Protein AF-A0AB39CMP0-F1 (afdb_monomer_lite)

Sequence (226 aa):
MQSLMSRPALLAPFQAAITHIITTMAGGKISAFAKRVGIAKSTVHCWVHGKTACTLEAALQVSAATGLPLARLAMGDFEGWAPPLRPSQLDLDLELGTRQPKVAPKFQDWVAVRKKLLEFAQLPEPISLTEAAQRLGVHRSHIYSQANREARIVSARWKTHMKAQVEENRKRIRQRIEMACLELSREGRALNLRELQTKIPKEELDMASHLFEMLREIRESLVGRS

Radius of gyration: 32.47 Å; chains: 1; bounding box: 72×40×78 Å

InterPro domains:
  IPR001387 Cro/C1-type, helix-turn-helix domain [cd00093] (26-73)
  IPR010982 Lambda repressor-like, DNA-binding domain superfamily [SSF47413] (28-70)

Foldseek 3Di:
DDDDPDDDPQLVLLLVLLQVLCCQPVVSPLVVLCVQLVHDSVVSVCSNVVNDDDDPVSLVSNCVSQVPDSVCSSRNNCVPGDGDPDPPPPVPVPPPPDPPPPDPPPPDDLVVLLVQLVVLLPDPDQDQLVVSCVVRVHDSVVCCVRVVPSNVSSHVSNVVVVVVVLVVLLVVLLVQLLVQQVVCVVVVHDLDPVSSCVRDPVVSVVSNPCNVVSSVVSVVVVVVVD

Secondary structure (DSSP, 8-state):
--------TTHHHHHHHHHHHHHHHHTT-HHHHHHHHT--HHHHHHHHTTSSPPPHHHHHHHHHHH---HHHHHHT--TT----SS---------S---PPPPP-----HHHHHHHHHHHHHSSSPPPHHHHHHHHT--HHHHHHH-HHHHHHHHHHHHHHHHHHHHHHHHHHHHHHHHHHHHHHHTT----HHHHHHHS-HHHHHT-TTHHHHHHHHHHHHHTT-

Structure (mmCIF, N/CA/C/O backbone):
data_AF-A0AB39CMP0-F1
#
_entry.id   AF-A0AB39CMP0-F1
#
loop_
_atom_site.group_PDB
_atom_site.id
_atom_site.type_symbol
_atom_site.label_atom_id
_atom_site.label_alt_id
_atom_site.label_comp_id
_atom_site.label_asym_id
_atom_site.label_entity_id
_atom_site.label_seq_id
_atom_site.pdbx_PDB_ins_code
_atom_site.Cartn_x
_atom_site.Cartn_y
_atom_site.Cartn_z
_atom_site.occupancy
_atom_site.B_iso_or_equiv
_atom_site.auth_seq_id
_atom_site.auth_comp_id
_atom_site.auth_asym_id
_atom_site.auth_atom_id
_atom_site.pdbx_PDB_model_num
ATOM 1 N N . MET A 1 1 ? 19.251 23.001 16.539 1.00 37.94 1 MET A N 1
ATOM 2 C CA . MET A 1 1 ? 19.921 23.351 15.268 1.00 37.94 1 MET A CA 1
ATOM 3 C C . MET A 1 1 ? 20.936 22.260 14.953 1.00 37.94 1 MET A C 1
ATOM 5 O O . MET A 1 1 ? 22.042 22.307 15.470 1.00 37.94 1 MET A O 1
ATOM 9 N N . GLN A 1 2 ? 20.535 21.230 14.202 1.00 34.88 2 GLN A N 1
ATOM 10 C CA . GLN A 1 2 ? 21.457 20.212 13.688 1.00 34.88 2 GLN A CA 1
ATOM 11 C C . GLN A 1 2 ? 21.817 20.568 12.249 1.00 34.88 2 GLN A C 1
ATOM 13 O O . GLN A 1 2 ? 20.949 20.832 11.421 1.00 34.88 2 GLN A O 1
ATOM 18 N N . SER A 1 3 ? 23.124 20.655 12.036 1.00 36.00 3 SER A N 1
ATOM 19 C CA . SER A 1 3 ? 23.791 21.143 10.841 1.00 36.00 3 SER A CA 1
ATOM 20 C C 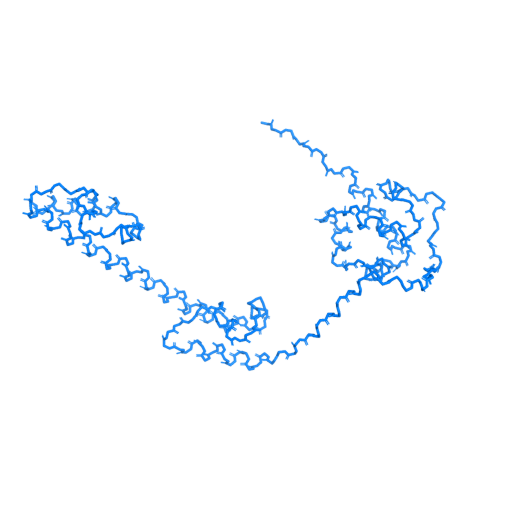. SER A 1 3 ? 23.482 20.287 9.613 1.00 36.00 3 SER A C 1
ATOM 22 O O . SER A 1 3 ? 23.497 19.056 9.670 1.00 36.00 3 SER A O 1
ATOM 24 N N . LEU A 1 4 ? 23.233 20.979 8.502 1.00 40.62 4 LEU A N 1
ATOM 25 C CA . LEU A 1 4 ? 23.164 20.461 7.145 1.00 40.62 4 LEU A CA 1
ATOM 26 C C . LEU A 1 4 ? 24.441 19.670 6.825 1.00 40.62 4 LEU A C 1
ATOM 28 O O . LEU A 1 4 ? 25.481 20.254 6.525 1.00 40.62 4 LEU A O 1
ATOM 32 N N . MET A 1 5 ? 24.371 18.338 6.840 1.00 35.97 5 MET A N 1
ATOM 33 C CA . MET A 1 5 ? 25.385 17.529 6.167 1.00 35.97 5 MET A CA 1
ATOM 34 C C . MET A 1 5 ? 25.202 17.690 4.658 1.00 35.97 5 MET A C 1
ATOM 36 O O . MET A 1 5 ? 24.395 17.017 4.017 1.00 35.97 5 MET A O 1
ATOM 40 N N . SER A 1 6 ? 25.954 18.641 4.115 1.00 43.00 6 SER A N 1
ATOM 41 C CA . SER A 1 6 ? 26.182 18.902 2.702 1.00 43.00 6 SER A CA 1
ATOM 42 C C . SER A 1 6 ? 26.361 17.615 1.892 1.00 43.00 6 SER A C 1
ATOM 44 O O . SER A 1 6 ? 27.427 17.004 1.883 1.00 43.00 6 SER A O 1
ATOM 46 N N . ARG A 1 7 ? 25.328 17.231 1.139 1.00 48.34 7 ARG A N 1
ATOM 47 C CA . ARG A 1 7 ? 25.450 16.326 -0.013 1.00 48.34 7 ARG A CA 1
ATOM 48 C C . ARG A 1 7 ? 24.781 16.890 -1.286 1.00 48.34 7 ARG A C 1
ATOM 50 O O . ARG A 1 7 ? 23.822 16.300 -1.770 1.00 48.34 7 ARG A O 1
ATOM 57 N N . PRO A 1 8 ? 25.291 17.999 -1.872 1.00 49.00 8 PRO A N 1
ATOM 58 C CA . PRO A 1 8 ? 24.971 18.329 -3.267 1.00 49.00 8 PRO A CA 1
ATOM 59 C C . PRO A 1 8 ? 26.186 18.413 -4.214 1.00 49.00 8 PRO A C 1
ATOM 61 O O . PRO A 1 8 ? 25.993 18.486 -5.423 1.00 49.00 8 PRO A O 1
ATOM 64 N N . ALA A 1 9 ? 27.429 18.364 -3.721 1.00 51.00 9 ALA A N 1
ATOM 65 C CA . ALA A 1 9 ? 28.595 18.761 -4.525 1.00 51.00 9 ALA A CA 1
ATOM 66 C C . ALA A 1 9 ? 28.958 17.811 -5.689 1.00 51.00 9 ALA A C 1
ATOM 68 O O . ALA A 1 9 ? 29.490 18.268 -6.692 1.00 51.00 9 ALA A O 1
ATOM 69 N N . LEU A 1 10 ? 28.651 16.510 -5.596 1.00 53.88 10 LEU A N 1
ATOM 70 C CA . LEU A 1 10 ? 29.033 15.522 -6.625 1.00 53.88 10 LEU A CA 1
ATOM 71 C C . LEU A 1 10 ? 27.909 15.165 -7.609 1.00 53.88 10 LEU A C 1
ATOM 73 O O . LEU A 1 10 ? 28.166 14.542 -8.634 1.00 53.88 10 LEU A O 1
ATOM 77 N N . LEU A 1 11 ? 26.659 15.544 -7.321 1.00 63.00 11 LEU A N 1
ATOM 78 C CA . LEU A 1 11 ? 25.521 15.197 -8.181 1.00 63.00 11 LEU A CA 1
ATOM 79 C C . LEU A 1 11 ? 25.449 16.091 -9.418 1.00 63.00 11 LEU A C 1
ATOM 81 O O . LEU A 1 11 ? 25.219 15.586 -10.511 1.00 63.00 11 LEU A O 1
ATOM 85 N N . ALA A 1 12 ? 25.685 17.392 -9.255 1.00 69.44 12 ALA A N 1
ATOM 86 C CA . ALA A 1 12 ? 25.666 18.356 -10.351 1.00 69.44 12 ALA A CA 1
ATOM 87 C C . ALA A 1 12 ? 26.733 18.086 -11.436 1.00 69.44 12 ALA A C 1
ATOM 89 O O . ALA A 1 12 ? 26.349 17.997 -12.606 1.00 69.44 12 ALA A O 1
ATOM 90 N N . PRO A 1 13 ? 28.032 17.889 -11.108 1.00 74.44 13 PRO A N 1
ATOM 91 C CA . PRO A 1 13 ? 29.046 17.597 -12.125 1.00 74.44 13 PRO A CA 1
ATOM 92 C C . PRO A 1 13 ? 28.789 16.252 -12.810 1.00 74.44 13 PRO A C 1
ATOM 94 O O . PRO A 1 13 ? 28.869 16.161 -14.031 1.00 74.44 13 PRO A O 1
ATOM 97 N N . PHE A 1 14 ? 28.367 15.231 -12.059 1.00 77.75 14 PHE A N 1
ATOM 98 C CA . PHE A 1 14 ? 28.019 13.926 -12.618 1.00 77.75 14 PHE A CA 1
ATOM 99 C C . PHE A 1 14 ? 26.784 13.982 -13.535 1.00 77.75 14 PHE A C 1
ATOM 101 O O . PHE A 1 14 ? 26.760 13.367 -14.598 1.00 77.75 14 PHE A O 1
ATOM 108 N N . GLN A 1 15 ? 25.746 14.730 -13.162 1.00 83.44 15 GLN A N 1
ATOM 109 C CA . GLN A 1 15 ? 24.544 14.908 -13.979 1.00 83.44 15 GLN A CA 1
ATOM 110 C C . GLN A 1 15 ? 24.860 15.634 -15.290 1.00 83.44 15 GLN A C 1
ATOM 112 O O . GLN A 1 15 ? 24.407 15.204 -16.357 1.00 83.44 15 GLN A O 1
ATOM 117 N N . ALA A 1 16 ? 25.654 16.707 -15.222 1.00 83.19 16 ALA A N 1
ATOM 118 C CA . ALA A 1 16 ? 26.142 17.411 -16.402 1.00 83.19 16 ALA A CA 1
ATOM 119 C C . ALA A 1 16 ? 26.978 16.473 -17.283 1.00 83.19 16 ALA A C 1
ATOM 121 O O . ALA A 1 16 ? 26.763 16.412 -18.495 1.00 83.19 16 ALA A O 1
ATOM 122 N N . ALA A 1 17 ? 27.835 15.660 -16.662 1.00 85.44 17 ALA A N 1
ATOM 123 C CA . ALA A 1 17 ? 28.667 14.694 -17.354 1.00 85.44 17 ALA A CA 1
ATOM 124 C C . ALA A 1 17 ? 27.843 13.634 -18.100 1.00 85.44 17 ALA A C 1
ATOM 126 O O . ALA A 1 17 ? 28.026 13.419 -19.297 1.00 85.44 17 ALA A O 1
ATOM 127 N N . ILE A 1 18 ? 26.870 13.014 -17.429 1.00 87.25 18 ILE A N 1
ATOM 128 C CA . ILE A 1 18 ? 25.971 12.027 -18.040 1.00 87.25 18 ILE A CA 1
ATOM 129 C C . ILE A 1 18 ? 25.156 12.649 -19.174 1.00 87.25 18 ILE A C 1
ATOM 131 O O . ILE A 1 18 ? 24.998 12.032 -20.226 1.00 87.25 18 ILE A O 1
ATOM 135 N N . THR A 1 19 ? 24.666 13.874 -19.000 1.00 88.62 19 THR A N 1
ATOM 136 C CA . THR A 1 19 ? 23.898 14.573 -20.040 1.00 88.62 19 THR A CA 1
ATOM 137 C C . THR A 1 19 ? 24.763 14.862 -21.268 1.00 88.62 19 THR A C 1
ATOM 139 O O . THR A 1 19 ? 24.322 14.631 -22.398 1.00 88.62 19 THR A O 1
ATOM 142 N N . HIS A 1 20 ? 26.011 15.290 -21.060 1.00 88.38 20 HIS A N 1
ATOM 143 C CA . HIS A 1 20 ? 26.980 15.502 -22.132 1.00 88.38 20 HIS A CA 1
ATOM 144 C C . HIS A 1 20 ? 27.268 14.196 -22.884 1.00 88.38 20 HIS A C 1
ATOM 146 O O . HIS A 1 20 ? 27.101 14.130 -24.099 1.00 88.38 20 HIS A O 1
ATOM 152 N N . ILE A 1 21 ? 27.559 13.112 -22.162 1.00 87.75 21 ILE A N 1
ATOM 153 C CA . ILE A 1 21 ? 27.804 11.784 -22.740 1.00 87.75 21 ILE A CA 1
ATOM 154 C C . ILE A 1 21 ? 26.594 11.285 -23.544 1.00 87.75 21 ILE A C 1
ATOM 156 O O . ILE A 1 21 ? 26.761 10.792 -24.659 1.00 87.75 21 ILE A O 1
ATOM 160 N N . ILE A 1 22 ? 25.369 11.416 -23.021 1.00 88.25 22 ILE A N 1
ATOM 161 C CA . ILE A 1 22 ? 24.139 11.010 -23.726 1.00 88.25 22 ILE A CA 1
ATOM 162 C C . ILE A 1 22 ? 23.965 11.814 -25.018 1.00 88.25 22 ILE A C 1
ATOM 164 O O . ILE A 1 22 ? 23.556 11.266 -26.046 1.00 88.25 22 ILE A O 1
ATOM 168 N N . THR A 1 23 ? 24.271 13.109 -24.978 1.00 87.81 23 THR A N 1
ATOM 169 C CA . THR A 1 23 ? 24.180 13.985 -26.149 1.00 87.81 23 THR A CA 1
ATOM 170 C C . THR A 1 23 ? 25.182 13.554 -27.215 1.00 87.81 23 THR A C 1
ATOM 172 O O . THR A 1 23 ? 24.786 13.302 -28.351 1.00 87.81 23 THR A O 1
ATOM 175 N N . THR A 1 24 ? 26.438 13.344 -26.828 1.00 85.25 24 THR A N 1
ATOM 176 C CA . THR A 1 24 ? 27.534 13.002 -27.741 1.00 85.25 24 THR A CA 1
ATOM 177 C C . THR A 1 24 ? 27.439 11.571 -28.286 1.00 85.25 24 THR A C 1
ATOM 179 O O . THR A 1 24 ? 27.671 11.343 -29.469 1.00 85.25 24 THR A O 1
ATOM 182 N N . MET A 1 25 ? 27.062 10.586 -27.464 1.00 82.19 25 MET A N 1
ATOM 183 C CA . MET A 1 25 ? 27.054 9.165 -27.859 1.00 82.19 25 MET A CA 1
ATOM 184 C C . MET A 1 25 ? 25.715 8.660 -28.400 1.00 82.19 25 MET A C 1
ATOM 186 O O . MET A 1 25 ? 25.681 7.642 -29.094 1.00 82.19 25 MET A O 1
ATOM 190 N N . ALA A 1 26 ? 24.607 9.302 -28.031 1.00 81.31 26 ALA A N 1
ATOM 191 C CA . ALA A 1 26 ? 23.258 8.836 -28.348 1.00 81.31 26 ALA A CA 1
ATOM 192 C C . ALA A 1 26 ? 22.368 9.929 -28.962 1.00 81.31 26 ALA A C 1
ATOM 194 O O . ALA A 1 26 ? 21.155 9.728 -29.085 1.00 81.31 26 ALA A O 1
ATOM 195 N N . GLY A 1 27 ? 22.933 11.085 -29.332 1.00 80.62 27 GLY A N 1
ATOM 196 C CA . GLY A 1 27 ? 22.184 12.204 -29.908 1.00 80.62 27 GLY A CA 1
ATOM 197 C C . GLY A 1 27 ? 21.079 12.712 -28.979 1.00 80.62 27 GLY A C 1
ATOM 198 O O . GLY A 1 27 ? 19.984 13.026 -29.437 1.00 80.62 27 GLY A O 1
ATOM 199 N N . GLY A 1 28 ? 21.302 12.660 -27.662 1.00 81.44 28 GLY A N 1
ATOM 200 C CA . GLY A 1 28 ? 20.319 13.065 -26.650 1.00 81.44 28 GLY A CA 1
ATOM 201 C C . GLY A 1 28 ? 19.271 11.993 -26.319 1.00 81.44 28 GLY A C 1
ATOM 202 O O . GLY A 1 28 ? 18.445 12.173 -25.423 1.00 81.44 28 GLY A O 1
ATOM 203 N N . LYS A 1 29 ? 19.285 10.837 -26.996 1.00 86.06 29 LYS A N 1
ATOM 204 C CA . LYS A 1 29 ? 18.296 9.772 -26.779 1.00 86.06 29 LYS A CA 1
ATOM 205 C C . LYS A 1 29 ? 18.656 8.929 -25.554 1.00 86.06 29 LYS A C 1
ATOM 207 O O . LYS A 1 29 ? 19.337 7.910 -25.665 1.00 86.06 29 LYS A O 1
ATOM 212 N N . ILE A 1 30 ? 18.079 9.279 -24.401 1.00 85.69 30 ILE A N 1
ATOM 213 C CA . ILE A 1 30 ? 18.220 8.545 -23.122 1.00 85.69 30 ILE A CA 1
ATOM 214 C C . ILE A 1 30 ? 17.990 7.035 -23.291 1.00 85.69 30 ILE A C 1
ATOM 216 O O . ILE A 1 30 ? 18.719 6.225 -22.729 1.00 85.69 30 ILE A O 1
ATOM 220 N N . SER A 1 31 ? 16.998 6.636 -24.094 1.00 82.50 31 SER A N 1
ATOM 221 C CA . SER A 1 31 ? 16.672 5.216 -24.307 1.00 82.50 31 SER A CA 1
ATOM 222 C C . SER A 1 31 ? 17.776 4.457 -25.055 1.00 82.50 31 SER A C 1
ATOM 224 O O . SER A 1 31 ? 18.023 3.291 -24.755 1.00 82.50 31 SER A O 1
ATOM 226 N N . ALA A 1 32 ? 18.441 5.107 -26.017 1.00 79.56 32 ALA A N 1
ATOM 227 C CA . ALA A 1 32 ? 19.528 4.504 -26.784 1.00 79.56 32 ALA A CA 1
ATOM 228 C C . ALA A 1 32 ? 20.795 4.378 -25.929 1.00 79.56 32 ALA A C 1
ATOM 230 O O . ALA A 1 32 ? 21.431 3.326 -25.932 1.00 79.56 32 ALA A O 1
ATOM 231 N N . PHE A 1 33 ? 21.097 5.400 -25.123 1.00 85.25 33 PHE A N 1
ATOM 232 C CA . PHE A 1 33 ? 22.170 5.334 -24.132 1.00 85.25 33 PHE A CA 1
ATOM 233 C C . PHE A 1 33 ? 21.919 4.237 -23.088 1.00 85.25 33 PHE A C 1
ATOM 235 O O . PHE A 1 33 ? 22.772 3.386 -22.874 1.00 85.25 33 PHE A O 1
ATOM 242 N N . ALA A 1 34 ? 20.719 4.186 -22.504 1.00 86.88 34 ALA A N 1
ATOM 243 C CA . ALA A 1 34 ? 20.339 3.165 -21.528 1.00 86.88 34 ALA A CA 1
ATOM 244 C C . ALA A 1 34 ? 20.523 1.740 -22.080 1.00 86.88 34 ALA A C 1
ATOM 246 O O . ALA A 1 34 ? 21.099 0.884 -21.411 1.00 86.88 34 ALA A O 1
ATOM 247 N N . LYS A 1 35 ? 20.110 1.505 -23.336 1.00 81.12 35 LYS A N 1
ATOM 248 C CA . LYS A 1 35 ? 20.317 0.224 -24.026 1.00 81.12 35 LYS A CA 1
ATOM 249 C C . LYS A 1 35 ? 21.803 -0.092 -24.221 1.00 81.12 35 LYS A C 1
ATOM 251 O O . LYS A 1 35 ? 22.192 -1.232 -24.005 1.00 81.12 35 LYS A O 1
ATOM 256 N N . ARG A 1 36 ? 22.616 0.902 -24.596 1.00 77.75 36 ARG A N 1
ATOM 257 C CA . ARG A 1 36 ? 24.062 0.752 -24.828 1.00 77.75 36 ARG A CA 1
ATOM 258 C C . ARG A 1 36 ? 24.846 0.444 -23.550 1.00 77.75 36 ARG A C 1
ATOM 260 O O . ARG A 1 36 ? 25.800 -0.314 -23.610 1.00 77.75 36 ARG A O 1
ATOM 267 N N . VAL A 1 37 ? 24.444 1.015 -22.416 1.00 82.19 37 VAL A N 1
ATOM 268 C CA . VAL A 1 37 ? 25.103 0.791 -21.115 1.00 82.19 37 VAL A CA 1
ATOM 269 C C . VAL A 1 37 ? 24.507 -0.412 -20.360 1.00 82.19 37 VAL A C 1
ATOM 271 O O . VAL A 1 37 ? 25.093 -0.906 -19.407 1.00 82.19 37 VAL A O 1
ATOM 274 N N . GLY A 1 38 ? 23.338 -0.916 -20.770 1.00 79.88 38 GLY A N 1
ATOM 275 C CA . GLY A 1 38 ? 22.672 -2.050 -20.114 1.00 79.88 38 GLY A CA 1
ATOM 276 C C . GLY A 1 38 ? 21.853 -1.679 -18.868 1.00 79.88 38 GLY A C 1
ATOM 277 O O . GLY A 1 38 ? 21.449 -2.566 -18.105 1.00 79.88 38 GLY A O 1
ATOM 278 N N . ILE A 1 39 ? 21.556 -0.388 -18.688 1.00 85.31 39 ILE A N 1
ATOM 279 C CA . ILE A 1 39 ? 20.852 0.196 -17.536 1.00 85.31 39 ILE A CA 1
ATOM 280 C C . ILE A 1 39 ? 19.386 0.477 -17.900 1.00 85.31 39 ILE A C 1
ATOM 282 O O . ILE A 1 39 ? 19.047 0.754 -19.051 1.00 85.31 39 ILE A O 1
ATOM 286 N N . ALA A 1 40 ? 18.473 0.420 -16.926 1.00 85.06 40 ALA A N 1
ATOM 287 C CA . ALA A 1 40 ? 17.070 0.753 -17.164 1.00 85.06 40 ALA A CA 1
ATOM 288 C C . ALA A 1 40 ? 16.883 2.238 -17.539 1.00 85.06 40 ALA A C 1
ATOM 290 O O . ALA A 1 40 ? 17.394 3.140 -16.874 1.00 85.06 40 ALA A O 1
ATOM 291 N N . LYS A 1 41 ? 16.065 2.504 -18.568 1.00 88.44 41 LYS A N 1
ATOM 292 C CA . LYS A 1 41 ? 15.739 3.864 -19.045 1.00 88.44 41 LYS A CA 1
ATOM 293 C C . LYS A 1 41 ? 15.250 4.789 -17.925 1.00 88.44 41 LYS A C 1
ATOM 295 O O . LYS A 1 41 ? 15.638 5.953 -17.886 1.00 88.44 41 LYS A O 1
ATOM 300 N N . SER A 1 42 ? 14.389 4.283 -17.039 1.00 83.81 42 SER A N 1
ATOM 301 C CA . SER A 1 42 ? 13.843 5.041 -15.906 1.00 83.81 42 SER A CA 1
ATOM 302 C C . SER A 1 42 ? 14.942 5.531 -14.967 1.00 83.81 42 SER A C 1
ATOM 304 O O . SER A 1 42 ? 14.886 6.665 -14.504 1.00 83.81 42 SER A O 1
ATOM 306 N N . THR A 1 43 ? 15.961 4.706 -14.737 1.00 85.25 43 THR A N 1
ATOM 307 C CA . THR A 1 43 ? 17.092 5.026 -13.866 1.00 85.25 43 THR A CA 1
ATOM 308 C C . THR A 1 43 ? 17.950 6.137 -14.468 1.00 85.25 43 THR A C 1
ATOM 310 O O . THR A 1 43 ? 18.211 7.132 -13.800 1.00 85.25 43 THR A O 1
ATOM 313 N N . VAL A 1 44 ? 18.291 6.037 -15.759 1.00 86.19 44 VAL A N 1
ATOM 314 C CA . VAL A 1 44 ? 19.044 7.092 -16.464 1.00 86.19 44 VAL A CA 1
ATOM 315 C C . VAL A 1 44 ? 18.261 8.408 -16.490 1.00 86.19 44 VAL A C 1
ATOM 317 O O . VAL A 1 44 ? 18.823 9.471 -16.242 1.00 86.19 44 VAL A O 1
ATOM 320 N N . HIS A 1 45 ? 16.950 8.349 -16.732 1.00 88.25 45 HIS A N 1
ATOM 321 C CA . HIS A 1 45 ? 16.080 9.523 -16.672 1.00 88.25 45 HIS A CA 1
ATOM 322 C C . HIS A 1 45 ? 16.106 10.181 -15.282 1.00 88.25 45 HIS A C 1
ATOM 324 O O . HIS A 1 45 ? 16.219 11.400 -15.175 1.00 88.25 45 HIS A O 1
ATOM 330 N N . CYS A 1 46 ? 16.042 9.400 -14.201 1.00 86.75 46 CYS A N 1
ATOM 331 C CA . CYS A 1 46 ? 16.144 9.949 -12.851 1.00 86.75 46 CYS A CA 1
ATOM 332 C C . CYS A 1 46 ? 17.504 10.612 -12.574 1.00 86.75 46 CYS A C 1
ATOM 334 O O . CYS A 1 46 ? 17.519 11.626 -11.881 1.00 86.75 46 CYS A O 1
ATOM 336 N N . TRP A 1 47 ? 18.610 10.117 -13.142 1.00 88.25 47 TRP A N 1
ATOM 337 C CA . TRP A 1 47 ? 19.923 10.774 -13.037 1.00 88.25 47 TRP A CA 1
ATOM 338 C C . TRP A 1 47 ? 19.978 12.103 -13.785 1.00 88.25 47 TRP A C 1
ATOM 340 O O . TRP A 1 47 ? 20.392 13.103 -13.209 1.00 88.25 47 TRP A O 1
ATOM 350 N N . VAL A 1 48 ? 19.496 12.139 -15.031 1.00 85.69 48 VAL A N 1
ATOM 351 C CA . VAL A 1 48 ? 19.460 13.365 -15.853 1.00 85.69 48 VAL A CA 1
ATOM 352 C C . VAL A 1 48 ? 18.609 14.461 -15.206 1.00 85.69 48 VAL A C 1
ATOM 354 O O . VAL A 1 48 ? 18.891 15.640 -15.389 1.00 85.69 48 VAL A O 1
ATOM 357 N N . HIS A 1 49 ? 17.596 14.091 -14.421 1.00 85.06 49 HIS A N 1
ATOM 358 C CA . HIS A 1 49 ? 16.738 15.029 -13.692 1.00 85.06 49 HIS A CA 1
ATOM 359 C C . HIS A 1 49 ? 17.110 15.205 -12.210 1.00 85.06 49 HIS A C 1
ATOM 361 O O . HIS A 1 49 ? 16.325 15.792 -11.467 1.00 85.06 49 HIS A O 1
ATOM 367 N N . GLY A 1 50 ? 18.251 14.675 -11.755 1.00 79.12 50 GLY A N 1
ATOM 368 C CA . GLY A 1 50 ? 18.726 14.835 -10.374 1.00 79.12 50 GLY A CA 1
ATOM 369 C C . GLY A 1 50 ? 17.823 14.209 -9.301 1.00 79.12 50 GLY A C 1
ATOM 370 O O . GLY A 1 50 ? 17.912 14.566 -8.132 1.00 79.12 50 GLY A O 1
ATOM 371 N N . LYS A 1 51 ? 16.932 13.281 -9.677 1.00 80.12 51 LYS A N 1
ATOM 372 C CA . LYS A 1 51 ? 15.950 12.660 -8.767 1.00 80.12 51 LYS A CA 1
ATOM 373 C C . LYS A 1 51 ? 16.543 11.544 -7.914 1.00 80.12 51 LYS A C 1
ATOM 375 O O . LYS A 1 51 ? 16.004 11.230 -6.858 1.00 80.12 51 LYS A O 1
ATOM 380 N N . THR A 1 52 ? 17.612 10.908 -8.384 1.00 79.38 52 THR A N 1
ATOM 381 C CA . THR A 1 52 ? 18.269 9.790 -7.696 1.00 79.38 52 THR A CA 1
ATOM 382 C C . THR A 1 52 ? 19.777 9.889 -7.851 1.00 79.38 52 THR A C 1
ATOM 384 O O . THR A 1 52 ? 20.260 10.295 -8.906 1.00 79.38 52 THR A O 1
ATOM 387 N N . ALA A 1 53 ? 20.526 9.457 -6.838 1.00 76.00 53 ALA A N 1
ATOM 388 C CA . ALA A 1 53 ? 21.972 9.306 -6.955 1.00 76.00 53 ALA A CA 1
ATOM 389 C C . ALA A 1 53 ? 22.331 8.103 -7.845 1.00 76.00 53 ALA A C 1
ATOM 391 O O . ALA A 1 53 ? 21.601 7.109 -7.903 1.00 76.00 53 ALA A O 1
ATOM 392 N N . CYS A 1 54 ? 23.460 8.194 -8.543 1.00 80.88 54 CYS A N 1
ATOM 393 C CA . CYS A 1 54 ? 24.046 7.056 -9.239 1.00 80.88 54 CYS A CA 1
ATOM 394 C C . CYS A 1 54 ? 24.770 6.159 -8.230 1.00 80.88 54 CYS A C 1
ATOM 396 O O . CYS A 1 54 ? 25.547 6.638 -7.406 1.00 80.88 54 CYS A O 1
ATOM 398 N N . THR A 1 55 ? 24.505 4.857 -8.277 1.00 83.88 55 THR A N 1
ATOM 399 C CA . THR A 1 55 ? 25.261 3.860 -7.510 1.00 83.88 55 THR A CA 1
ATOM 400 C C . THR A 1 55 ? 26.650 3.671 -8.119 1.00 83.88 55 THR A C 1
ATOM 402 O O . THR A 1 55 ? 26.797 3.797 -9.334 1.00 83.88 55 THR A O 1
ATOM 405 N N . LEU A 1 56 ? 27.644 3.275 -7.320 1.00 80.88 56 LEU A N 1
ATOM 406 C CA . LEU A 1 56 ? 28.997 2.981 -7.813 1.00 80.88 56 LEU A CA 1
ATOM 407 C C . LEU A 1 56 ? 29.000 1.960 -8.964 1.00 80.88 56 LEU A C 1
ATOM 409 O O . LEU A 1 56 ? 29.666 2.178 -9.968 1.00 80.88 56 LEU A O 1
ATOM 413 N N . GLU A 1 57 ? 28.210 0.890 -8.847 1.00 81.56 57 GLU A N 1
ATOM 414 C CA . GLU A 1 57 ? 28.067 -0.138 -9.886 1.00 81.56 57 GLU A CA 1
ATOM 415 C C . GLU A 1 57 ? 27.628 0.463 -11.230 1.00 81.56 57 GLU A C 1
ATOM 417 O O . GLU A 1 57 ? 28.278 0.273 -12.254 1.00 81.56 57 GLU A O 1
ATOM 422 N N . ALA A 1 58 ? 26.561 1.259 -11.216 1.00 83.00 58 ALA A N 1
ATOM 423 C CA . ALA A 1 58 ? 26.094 1.973 -12.396 1.00 83.00 58 ALA A CA 1
ATOM 424 C C . ALA A 1 58 ? 27.134 2.956 -12.960 1.00 83.00 58 ALA A C 1
ATOM 426 O O . ALA A 1 58 ? 27.266 3.078 -14.176 1.00 83.00 58 ALA A O 1
ATOM 427 N N . ALA A 1 59 ? 27.888 3.651 -12.104 1.00 85.06 59 ALA A N 1
ATOM 428 C CA . ALA A 1 59 ? 28.941 4.559 -12.548 1.00 85.06 59 ALA A CA 1
ATOM 429 C C . ALA A 1 59 ? 30.103 3.804 -13.221 1.00 85.06 59 ALA A C 1
ATOM 431 O O . ALA A 1 59 ? 30.641 4.273 -14.224 1.00 85.06 59 ALA A O 1
ATOM 432 N N . LEU A 1 60 ? 30.441 2.607 -12.730 1.00 85.12 60 LEU A N 1
ATOM 433 C CA . LEU A 1 60 ? 31.409 1.706 -13.360 1.00 85.12 60 LEU A CA 1
ATOM 434 C C . LEU A 1 60 ? 30.900 1.162 -14.700 1.00 85.12 60 LEU A C 1
ATOM 436 O O . LEU A 1 60 ? 31.654 1.147 -15.667 1.00 85.12 60 LEU A O 1
ATOM 440 N N . GLN A 1 61 ? 29.619 0.789 -14.794 1.00 83.12 61 GLN A N 1
ATOM 441 C CA . GLN A 1 61 ? 28.999 0.374 -16.061 1.00 83.12 61 GLN A CA 1
ATOM 442 C C . GLN A 1 61 ? 29.049 1.493 -17.106 1.00 83.12 61 GLN A C 1
ATOM 444 O O . GLN A 1 61 ? 29.387 1.250 -18.264 1.00 83.12 61 GLN A O 1
ATOM 449 N N . VAL A 1 62 ? 28.760 2.733 -16.695 1.00 85.56 62 VAL A N 1
ATOM 450 C CA . VAL A 1 62 ? 28.903 3.903 -17.568 1.00 85.56 62 VAL A CA 1
ATOM 451 C C . VAL A 1 62 ? 30.360 4.079 -17.989 1.00 85.56 62 VAL A C 1
ATOM 453 O O . VAL A 1 62 ? 30.608 4.185 -19.182 1.00 85.56 62 VAL A O 1
ATOM 456 N N . SER A 1 63 ? 31.313 4.059 -17.054 1.00 87.12 63 SER A N 1
ATOM 457 C CA . SER A 1 63 ? 32.748 4.186 -17.347 1.00 87.12 63 SER A CA 1
ATOM 458 C C . SER A 1 63 ? 33.219 3.140 -18.368 1.00 87.12 63 SER A C 1
ATOM 460 O O . SER A 1 63 ? 33.855 3.487 -19.363 1.00 87.12 63 SER A O 1
ATOM 462 N N . ALA A 1 64 ? 32.812 1.880 -18.193 1.00 83.38 64 ALA A N 1
ATOM 463 C CA . ALA A 1 64 ? 33.131 0.792 -19.114 1.00 83.38 64 ALA A CA 1
ATOM 464 C C . ALA A 1 64 ? 32.524 0.996 -20.514 1.00 83.38 64 ALA A C 1
ATOM 466 O O . ALA A 1 64 ? 33.190 0.766 -21.520 1.00 83.38 64 ALA A O 1
ATOM 467 N N . ALA A 1 65 ? 31.273 1.461 -20.601 1.00 82.00 65 ALA A N 1
ATOM 468 C CA . ALA A 1 65 ? 30.581 1.652 -21.877 1.00 82.00 65 ALA A CA 1
ATOM 469 C C . ALA A 1 65 ? 31.014 2.918 -22.642 1.00 82.00 65 ALA A C 1
ATOM 471 O O . ALA A 1 65 ? 30.857 2.987 -23.866 1.00 82.00 65 ALA A O 1
ATOM 472 N N . THR A 1 66 ? 31.514 3.936 -21.935 1.00 83.06 66 THR A N 1
ATOM 473 C CA . THR A 1 66 ? 31.914 5.234 -22.506 1.00 83.06 66 THR A CA 1
ATOM 474 C C . THR A 1 66 ? 33.419 5.356 -22.718 1.00 83.06 66 THR A C 1
ATOM 476 O O . THR A 1 66 ? 33.854 6.286 -23.396 1.00 83.06 66 THR A O 1
ATOM 479 N N . GLY A 1 67 ? 34.212 4.453 -22.133 1.00 83.06 67 GLY A N 1
ATOM 480 C CA . GLY A 1 67 ? 35.673 4.533 -22.117 1.00 83.06 67 GLY A CA 1
ATOM 481 C C . GLY A 1 67 ? 36.221 5.678 -21.256 1.00 83.06 67 GLY A C 1
ATOM 482 O O . GLY A 1 67 ? 37.420 5.940 -21.292 1.00 83.06 67 GLY A O 1
ATOM 483 N N . LEU A 1 68 ? 35.371 6.378 -20.493 1.00 86.62 68 LEU A N 1
ATOM 484 C CA . LEU A 1 68 ? 35.785 7.471 -19.612 1.00 86.62 68 LEU A CA 1
ATOM 485 C C . LEU A 1 68 ? 36.093 6.921 -18.213 1.00 86.62 68 LEU A C 1
ATOM 487 O O . LEU A 1 68 ? 35.189 6.349 -17.600 1.00 86.62 68 LEU A O 1
ATOM 491 N N . PRO A 1 69 ? 37.301 7.115 -17.651 1.00 87.62 69 PRO A N 1
ATOM 492 C CA . PRO A 1 69 ? 37.615 6.659 -16.298 1.00 87.62 69 PRO A CA 1
ATOM 493 C C . PRO A 1 69 ? 36.643 7.218 -15.252 1.00 87.62 69 PRO A C 1
ATOM 495 O O . PRO A 1 69 ? 36.275 8.392 -15.305 1.00 87.62 69 PRO A O 1
ATOM 498 N N . LEU A 1 70 ? 36.270 6.401 -14.260 1.00 85.44 70 LEU A N 1
ATOM 499 C CA . LEU A 1 70 ? 35.299 6.769 -13.219 1.00 85.44 70 LEU A CA 1
ATOM 500 C C . LEU A 1 70 ? 35.642 8.089 -12.508 1.00 85.44 70 LEU A C 1
ATOM 502 O O . LEU A 1 70 ? 34.750 8.893 -12.251 1.00 85.44 70 LEU A O 1
ATOM 506 N N . ALA A 1 71 ? 36.923 8.326 -12.212 1.00 84.44 71 ALA A N 1
ATOM 507 C CA . ALA A 1 71 ? 37.369 9.558 -11.563 1.00 84.44 71 ALA A CA 1
ATOM 508 C C . ALA A 1 71 ? 37.046 10.797 -12.415 1.00 84.44 71 ALA A C 1
ATOM 510 O O . ALA A 1 71 ? 36.508 11.775 -11.903 1.00 84.44 71 ALA A O 1
ATOM 511 N N . ARG A 1 72 ? 37.288 10.727 -13.729 1.00 85.12 72 ARG A N 1
ATOM 512 C CA . ARG A 1 72 ? 36.965 11.810 -14.668 1.00 85.12 72 ARG A CA 1
ATOM 513 C C . ARG A 1 72 ? 35.460 11.980 -14.851 1.00 85.12 72 ARG A C 1
ATOM 515 O O . ARG A 1 72 ? 34.966 13.101 -14.823 1.00 85.12 72 ARG A O 1
ATOM 522 N N . LEU A 1 73 ? 34.716 10.873 -14.910 1.00 84.69 73 LEU A N 1
ATOM 523 C CA . LEU A 1 73 ? 33.250 10.882 -14.946 1.00 84.69 73 LEU A CA 1
ATOM 524 C C . LEU A 1 73 ? 32.638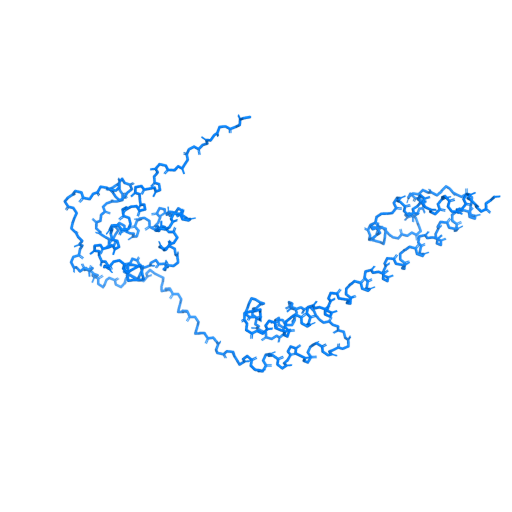 11.565 -13.710 1.00 84.69 73 LEU A C 1
ATOM 526 O O . LEU A 1 73 ? 31.679 12.321 -13.838 1.00 84.69 73 LEU A O 1
ATOM 530 N N . ALA A 1 74 ? 33.183 11.309 -12.519 1.00 82.50 74 ALA A N 1
ATOM 531 C CA . ALA A 1 74 ? 32.713 11.911 -11.272 1.00 82.50 74 ALA A CA 1
ATOM 532 C C . ALA A 1 74 ? 33.028 13.414 -11.182 1.00 82.50 74 ALA A C 1
ATOM 534 O O . ALA A 1 74 ? 32.258 14.165 -10.586 1.00 82.50 74 ALA A O 1
ATOM 535 N N . MET A 1 75 ? 34.139 13.843 -11.787 1.00 81.69 75 MET A N 1
ATOM 536 C CA . MET A 1 75 ? 34.561 15.246 -11.835 1.00 81.69 75 MET A CA 1
ATOM 537 C C . MET A 1 75 ? 33.947 16.029 -13.006 1.00 81.69 75 MET A C 1
ATOM 539 O O . MET A 1 75 ? 34.003 17.253 -13.005 1.00 81.69 75 MET A O 1
ATOM 543 N N . GLY A 1 76 ? 33.340 15.346 -13.982 1.00 80.38 76 GLY A N 1
ATOM 544 C CA . GLY A 1 76 ? 32.845 15.973 -15.211 1.00 80.38 76 GLY A CA 1
ATOM 545 C C . GLY A 1 76 ? 33.960 16.469 -16.134 1.00 80.38 76 GLY A C 1
ATOM 546 O O . GLY A 1 76 ? 33.743 17.395 -16.909 1.00 80.38 76 GLY A O 1
ATOM 547 N N . ASP A 1 77 ? 35.138 15.856 -16.039 1.00 83.81 77 ASP A N 1
ATOM 548 C CA . ASP A 1 77 ? 36.290 16.147 -16.885 1.00 83.81 77 ASP A CA 1
ATOM 549 C C . ASP A 1 77 ? 36.236 15.304 -18.169 1.00 83.81 77 ASP A C 1
ATOM 551 O O . ASP A 1 77 ? 36.142 14.073 -18.127 1.00 83.81 77 ASP A O 1
ATOM 555 N N . PHE A 1 78 ? 36.301 15.987 -19.310 1.00 83.50 78 PHE A N 1
ATOM 556 C CA . PHE A 1 78 ? 36.226 15.410 -20.650 1.00 83.50 78 PHE A CA 1
ATOM 557 C C . PHE A 1 78 ? 37.471 15.701 -21.495 1.00 83.50 78 PHE A C 1
ATOM 559 O O . PHE A 1 78 ? 37.449 15.463 -22.705 1.00 83.50 78 PHE A O 1
ATOM 566 N N . GLU A 1 79 ? 38.560 16.202 -20.904 1.00 81.38 79 GLU A N 1
ATOM 567 C CA . GLU A 1 79 ? 39.772 16.507 -21.662 1.00 81.38 79 GLU A CA 1
ATOM 568 C C . GLU A 1 79 ? 40.323 15.268 -22.385 1.00 81.38 79 GLU A C 1
ATOM 570 O O . GLU A 1 79 ? 40.597 14.217 -21.789 1.00 81.38 79 GLU A O 1
ATOM 575 N N . GLY A 1 80 ? 40.461 15.392 -23.709 1.00 78.00 80 GLY A N 1
ATOM 576 C CA . GLY A 1 80 ? 40.944 14.325 -24.587 1.00 78.00 80 GLY A CA 1
ATOM 577 C C . GLY A 1 80 ? 39.997 13.127 -24.721 1.00 78.00 80 GLY A C 1
ATOM 578 O O . GLY A 1 80 ? 40.381 12.117 -25.310 1.00 78.00 80 GLY A O 1
ATOM 579 N N . TRP A 1 81 ? 38.774 13.204 -24.188 1.00 86.00 81 TRP A N 1
ATOM 580 C CA . TRP A 1 81 ? 37.795 12.135 -24.331 1.00 86.00 81 TRP A CA 1
ATOM 581 C C . TRP A 1 81 ? 37.115 12.205 -25.699 1.00 86.00 81 TRP A C 1
ATOM 583 O O . TRP A 1 81 ? 36.485 13.199 -26.057 1.00 86.00 81 TRP A O 1
ATOM 593 N N . ALA A 1 82 ? 37.198 11.106 -26.445 1.00 79.44 82 ALA A N 1
ATOM 594 C CA . ALA A 1 82 ? 36.407 10.876 -27.642 1.00 79.44 82 ALA A CA 1
ATOM 595 C C . ALA A 1 82 ? 35.482 9.674 -27.405 1.00 79.44 82 ALA A C 1
ATOM 597 O O . ALA A 1 82 ? 35.915 8.667 -26.834 1.00 79.44 82 ALA A O 1
ATOM 598 N N . PRO A 1 83 ? 34.212 9.740 -27.839 1.00 77.94 83 PRO A N 1
ATOM 599 C CA . PRO A 1 83 ? 33.296 8.625 -27.685 1.00 77.94 83 PRO A CA 1
ATOM 600 C C . PRO A 1 83 ? 33.817 7.412 -28.473 1.00 77.94 83 PRO A C 1
ATOM 602 O O . PRO A 1 83 ? 34.215 7.563 -29.632 1.00 77.94 83 PRO A O 1
ATOM 605 N N . PRO A 1 84 ? 33.774 6.192 -27.909 1.00 76.38 84 PRO A N 1
ATOM 606 C CA . PRO A 1 84 ? 34.177 5.002 -28.643 1.00 76.38 84 PRO A CA 1
ATOM 607 C C . PRO A 1 84 ? 33.272 4.832 -29.873 1.00 76.38 84 PRO A C 1
ATOM 609 O O . PRO A 1 84 ? 32.053 4.636 -29.750 1.00 76.38 84 PRO A O 1
ATOM 612 N N . LEU A 1 85 ? 33.887 4.936 -31.062 1.00 62.84 85 LEU A N 1
ATOM 613 C CA . LEU A 1 85 ? 33.235 4.976 -32.382 1.00 62.84 85 LEU A CA 1
ATOM 614 C C . LEU A 1 85 ? 32.364 3.746 -32.660 1.00 62.84 85 LEU A C 1
ATOM 616 O O . LEU A 1 85 ? 31.413 3.823 -33.433 1.00 62.84 85 LEU A O 1
ATOM 620 N N . ARG A 1 86 ? 32.632 2.632 -31.977 1.00 56.72 86 ARG A N 1
ATOM 621 C CA . ARG A 1 86 ? 31.755 1.466 -31.847 1.00 56.72 86 ARG A CA 1
ATOM 622 C C . ARG A 1 86 ? 32.024 0.856 -30.474 1.00 56.72 86 ARG A C 1
ATOM 624 O O . ARG A 1 86 ? 33.176 0.885 -30.043 1.00 56.72 86 ARG A O 1
ATOM 631 N N . PRO A 1 87 ? 31.028 0.298 -29.769 1.00 54.31 87 PRO A N 1
ATOM 632 C CA . PRO A 1 87 ? 31.367 -0.708 -28.782 1.00 54.31 87 PRO A CA 1
ATOM 633 C C . PRO A 1 87 ? 32.026 -1.836 -29.579 1.00 54.31 87 PRO A C 1
ATOM 635 O O . PRO A 1 87 ? 31.350 -2.539 -30.328 1.00 54.31 87 PRO A O 1
ATOM 638 N N . SER A 1 88 ? 33.348 -1.976 -29.493 1.00 48.72 88 SER A N 1
ATOM 639 C CA . SER A 1 88 ? 33.985 -3.257 -29.767 1.00 48.72 88 SER A CA 1
ATOM 640 C C . SER A 1 88 ? 33.537 -4.176 -28.641 1.00 48.72 88 SER A C 1
ATOM 642 O O . SER A 1 88 ? 34.254 -4.416 -27.673 1.00 48.72 88 SER A O 1
ATOM 644 N N . GLN A 1 89 ? 32.283 -4.606 -28.724 1.00 51.69 89 GLN A N 1
ATOM 645 C CA . GLN A 1 89 ? 31.858 -5.808 -28.063 1.00 51.69 89 GLN A CA 1
ATOM 646 C C . GLN A 1 89 ? 32.661 -6.884 -28.789 1.00 51.69 89 GLN A C 1
ATOM 648 O O . GLN A 1 89 ? 32.304 -7.333 -29.873 1.00 51.69 89 GLN A O 1
ATOM 653 N N . LEU A 1 90 ? 33.838 -7.200 -28.246 1.00 50.72 90 LEU A N 1
ATOM 654 C CA . LEU A 1 90 ? 34.266 -8.581 -28.289 1.00 50.72 90 LEU A CA 1
ATOM 655 C C . LEU A 1 90 ? 33.046 -9.317 -27.746 1.00 50.72 90 LEU A C 1
ATOM 657 O O . LEU A 1 90 ? 32.661 -9.060 -26.602 1.00 50.72 90 LEU A O 1
ATOM 661 N N . ASP A 1 91 ? 32.370 -10.090 -28.593 1.00 48.50 91 ASP A N 1
ATOM 662 C CA . ASP A 1 91 ? 31.369 -11.064 -28.165 1.00 48.50 91 ASP A CA 1
ATOM 663 C C . ASP A 1 91 ? 32.106 -12.108 -27.322 1.00 48.50 91 ASP A C 1
ATOM 665 O O . ASP A 1 91 ? 32.399 -13.224 -27.731 1.00 48.50 91 ASP A O 1
ATOM 669 N N . LEU A 1 92 ? 32.524 -11.677 -26.140 1.00 52.59 92 LEU A N 1
ATOM 670 C CA . LEU A 1 92 ? 32.900 -12.527 -25.050 1.00 52.59 92 LEU A CA 1
ATOM 671 C C . LEU A 1 92 ? 31.562 -12.953 -24.483 1.00 52.59 92 LEU A C 1
ATOM 673 O O . LEU A 1 92 ? 30.898 -12.184 -23.783 1.00 52.59 92 LEU A O 1
ATOM 677 N N . ASP A 1 93 ? 31.170 -14.164 -24.865 1.00 48.66 93 ASP A N 1
ATOM 678 C CA . ASP A 1 93 ? 30.051 -14.913 -24.311 1.00 48.66 93 ASP A CA 1
ATOM 679 C C . ASP A 1 93 ? 30.392 -15.253 -22.850 1.00 48.66 93 ASP A C 1
ATOM 681 O O . ASP A 1 93 ? 30.699 -16.376 -22.462 1.00 48.66 93 ASP A O 1
ATOM 685 N N . LEU A 1 94 ? 30.489 -14.210 -22.028 1.00 51.97 94 LEU A N 1
ATOM 686 C CA . LEU A 1 94 ? 30.582 -14.347 -20.596 1.00 51.97 94 LEU A CA 1
ATOM 687 C C . LEU A 1 94 ? 29.180 -14.756 -20.179 1.00 51.97 94 LEU A C 1
ATOM 689 O O . LEU A 1 94 ? 28.265 -13.930 -20.217 1.00 51.97 94 LEU A O 1
ATOM 693 N N . GLU A 1 95 ? 29.024 -16.009 -19.758 1.00 50.97 95 GLU A N 1
ATOM 694 C CA . GLU A 1 95 ? 27.848 -16.515 -19.043 1.00 50.97 95 GLU A CA 1
ATOM 695 C C . GLU A 1 95 ? 27.682 -15.817 -17.673 1.00 50.97 95 GLU A C 1
ATOM 697 O O . GLU A 1 95 ? 27.495 -16.429 -16.624 1.00 50.97 95 GLU A O 1
ATOM 702 N N . LEU A 1 96 ? 27.755 -14.487 -17.650 1.00 51.97 96 LEU A N 1
ATOM 703 C CA . LEU A 1 96 ? 27.366 -13.629 -16.550 1.00 51.97 96 LEU A CA 1
ATOM 704 C C . LEU A 1 96 ? 25.842 -13.631 -16.503 1.00 51.97 96 LEU A C 1
ATOM 706 O O . LEU A 1 96 ? 25.197 -12.697 -16.969 1.00 51.97 96 LEU A O 1
ATOM 710 N N . GLY A 1 97 ? 25.295 -14.731 -15.980 1.00 48.12 97 GLY A N 1
ATOM 711 C CA . GLY A 1 97 ? 23.905 -14.902 -15.577 1.00 48.12 97 GLY A CA 1
ATOM 712 C C . GLY A 1 97 ? 22.920 -14.281 -16.555 1.00 48.12 97 GLY A C 1
ATOM 713 O O . GLY A 1 97 ? 22.493 -13.141 -16.363 1.00 48.12 97 GLY A O 1
ATOM 714 N N . THR A 1 98 ? 22.533 -15.042 -17.579 1.00 47.12 98 THR A N 1
ATOM 715 C CA . THR A 1 98 ? 21.439 -14.701 -18.494 1.00 47.12 98 THR A CA 1
ATOM 716 C C . THR A 1 98 ? 20.314 -14.014 -17.722 1.00 47.12 98 THR A C 1
ATOM 718 O O . THR A 1 98 ? 19.639 -14.649 -16.905 1.00 47.12 98 THR A O 1
ATOM 721 N N . ARG A 1 99 ? 20.131 -12.699 -17.933 1.00 54.22 99 ARG A N 1
ATOM 722 C CA . ARG A 1 99 ? 18.975 -11.966 -17.401 1.00 54.22 99 ARG A CA 1
ATOM 723 C C . ARG A 1 99 ? 17.751 -12.782 -17.781 1.00 54.22 99 ARG A C 1
ATOM 725 O O . ARG A 1 99 ? 17.494 -12.940 -18.974 1.00 54.22 99 ARG A O 1
ATOM 732 N N . GLN A 1 100 ? 17.045 -13.316 -16.780 1.00 52.34 100 GLN A N 1
ATOM 733 C CA . GLN A 1 100 ? 15.895 -14.174 -17.031 1.00 52.34 100 GLN A CA 1
ATOM 734 C C . GLN A 1 100 ? 14.976 -13.491 -18.051 1.00 52.34 100 GLN A C 1
ATOM 736 O O . GLN A 1 100 ? 14.691 -12.292 -17.900 1.00 52.34 100 GLN A O 1
ATOM 741 N N . PRO A 1 101 ? 14.554 -14.204 -19.109 1.00 51.41 101 PRO A N 1
ATOM 742 C CA . PRO A 1 101 ? 13.696 -13.626 -20.124 1.00 51.41 101 PRO A CA 1
ATOM 743 C C . PRO A 1 101 ? 12.457 -13.057 -19.435 1.00 51.41 101 PRO A C 1
ATOM 745 O O . PRO A 1 101 ? 11.784 -13.742 -18.663 1.00 51.41 101 PRO A O 1
ATOM 748 N N . LYS A 1 102 ? 12.182 -11.768 -19.672 1.00 58.16 102 LYS A N 1
ATOM 749 C CA . LYS A 1 102 ? 10.973 -11.122 -19.157 1.00 58.16 102 LYS A CA 1
ATOM 750 C C . LYS A 1 102 ? 9.777 -11.945 -19.619 1.00 58.16 102 LYS A C 1
ATOM 752 O O . LYS A 1 102 ? 9.537 -12.042 -20.820 1.00 58.16 102 LYS A O 1
ATOM 757 N N . VAL A 1 103 ? 9.045 -12.511 -18.659 1.00 52.34 103 VAL A N 1
ATOM 758 C CA . VAL A 1 103 ? 7.775 -13.201 -18.902 1.00 52.34 103 VAL A CA 1
ATOM 759 C C . VAL A 1 103 ? 6.915 -12.301 -19.788 1.00 52.34 103 VAL A C 1
ATOM 761 O O . VAL A 1 103 ? 6.740 -11.117 -19.482 1.00 52.34 103 VAL A O 1
ATOM 764 N N . ALA A 1 104 ? 6.440 -12.845 -20.909 1.00 52.09 104 ALA A N 1
ATOM 765 C CA . ALA A 1 104 ? 5.645 -12.098 -21.873 1.00 52.09 104 ALA A CA 1
ATOM 766 C C . ALA A 1 104 ? 4.451 -11.410 -21.175 1.00 52.09 104 ALA A C 1
ATOM 768 O O . ALA A 1 104 ? 3.877 -11.986 -20.241 1.00 52.09 104 ALA A O 1
ATOM 769 N N . PRO A 1 105 ? 4.056 -10.192 -21.595 1.00 54.22 105 PRO A N 1
ATOM 770 C CA . PRO A 1 105 ? 2.905 -9.518 -21.012 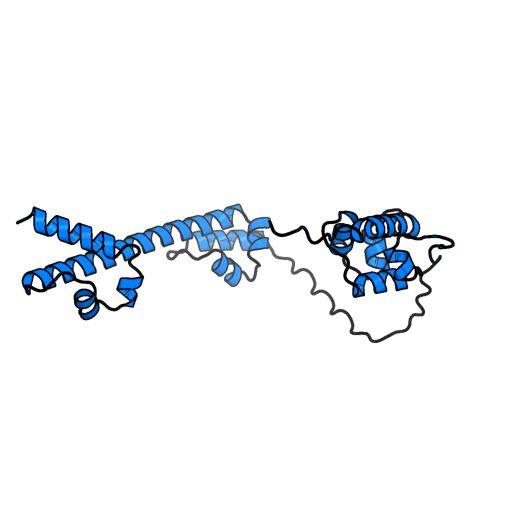1.00 54.22 105 PRO A CA 1
ATOM 771 C C . PRO A 1 105 ? 1.668 -10.397 -21.211 1.00 54.22 105 PRO A C 1
ATOM 773 O O . PRO A 1 105 ? 1.257 -10.638 -22.345 1.00 54.22 105 PRO A O 1
ATOM 776 N N . LYS A 1 106 ? 1.074 -10.895 -20.120 1.00 59.69 106 LYS A N 1
ATOM 777 C CA . LYS A 1 106 ? -0.214 -11.592 -20.195 1.00 59.69 106 LYS A CA 1
ATOM 778 C C . LYS A 1 106 ? -1.243 -10.603 -20.736 1.00 59.69 106 LYS A C 1
ATOM 780 O O . LYS A 1 106 ? -1.564 -9.618 -20.070 1.00 59.69 106 LYS A O 1
ATOM 785 N N . PHE A 1 107 ? -1.725 -10.844 -21.950 1.00 55.00 107 PHE A N 1
ATOM 786 C CA . PHE A 1 107 ? -2.842 -10.098 -22.509 1.00 55.00 107 PHE A CA 1
ATOM 787 C C . PHE A 1 107 ? -4.087 -10.447 -21.689 1.00 55.00 107 PHE A C 1
ATOM 789 O O . PHE A 1 107 ? -4.590 -11.567 -21.744 1.00 55.00 107 PHE A O 1
ATOM 796 N N . GLN A 1 108 ? -4.520 -9.511 -20.848 1.00 68.44 108 GLN A N 1
ATOM 797 C CA . GLN A 1 108 ? -5.684 -9.681 -19.988 1.00 68.44 108 GLN A CA 1
ATOM 798 C C . GLN A 1 108 ? -6.901 -9.078 -20.694 1.00 68.44 108 GLN A C 1
ATOM 800 O O . GLN A 1 108 ? -6.898 -7.888 -21.011 1.00 68.44 108 GLN A O 1
ATOM 805 N N . ASP A 1 109 ? -7.948 -9.876 -20.904 1.00 82.81 109 ASP A N 1
ATOM 806 C CA . ASP A 1 109 ? -9.235 -9.366 -21.378 1.00 82.81 109 ASP A CA 1
ATOM 807 C C . ASP A 1 109 ? -9.907 -8.528 -20.277 1.00 82.81 109 ASP A C 1
ATOM 809 O O . ASP A 1 109 ? -10.499 -9.036 -19.318 1.00 82.81 109 ASP A O 1
ATOM 813 N N . TRP A 1 110 ? -9.795 -7.208 -20.412 1.00 84.31 110 TRP A N 1
ATOM 814 C CA . TRP A 1 110 ? -10.358 -6.249 -19.469 1.00 84.31 110 TRP A CA 1
ATOM 815 C C . TRP A 1 110 ? -11.884 -6.193 -19.489 1.00 84.31 110 TRP A C 1
ATOM 817 O O . TRP A 1 110 ? -12.477 -5.776 -18.493 1.00 84.31 110 TRP A O 1
ATOM 827 N N . VAL A 1 111 ? -12.534 -6.635 -20.567 1.00 85.00 111 VAL A N 1
ATOM 828 C CA . VAL A 1 111 ? -13.998 -6.687 -20.645 1.00 85.00 111 VAL A CA 1
ATOM 829 C C . VAL A 1 111 ? -14.516 -7.774 -19.706 1.00 85.00 111 VAL A C 1
ATOM 831 O O . VAL A 1 111 ? -15.382 -7.510 -18.867 1.00 85.00 111 VAL A O 1
ATOM 834 N N . ALA A 1 112 ? -13.909 -8.964 -19.754 1.00 85.69 112 ALA A N 1
ATOM 835 C CA . ALA A 1 112 ? -14.223 -10.058 -18.837 1.00 85.69 112 ALA A CA 1
ATOM 836 C C . ALA A 1 112 ? -13.942 -9.687 -17.368 1.00 85.69 112 ALA A C 1
ATOM 838 O O . ALA A 1 112 ? -14.741 -9.990 -16.479 1.00 85.69 112 ALA A O 1
ATOM 839 N N . VAL A 1 113 ? -12.835 -8.981 -17.106 1.00 86.19 113 VAL A N 1
ATOM 840 C CA . VAL A 1 113 ? -12.478 -8.504 -15.757 1.00 86.19 113 VAL A CA 1
ATOM 841 C C . VAL A 1 113 ? -13.511 -7.513 -15.215 1.00 86.19 113 VAL A C 1
ATOM 843 O O . VAL A 1 113 ? -13.936 -7.645 -14.067 1.00 86.19 113 VAL A O 1
ATOM 846 N N . ARG A 1 114 ? -13.957 -6.544 -16.026 1.00 88.06 114 ARG A N 1
ATOM 847 C CA . ARG A 1 114 ? -14.988 -5.573 -15.619 1.00 88.06 114 ARG A CA 1
ATOM 848 C C . ARG A 1 114 ? -16.315 -6.251 -15.297 1.00 88.06 114 ARG A C 1
ATOM 850 O O . ARG A 1 114 ? -16.919 -5.932 -14.276 1.00 88.06 114 ARG A O 1
ATOM 857 N N . LYS A 1 115 ? -16.734 -7.223 -16.115 1.00 88.94 115 LYS A N 1
ATOM 858 C CA . LYS A 1 115 ? -17.960 -7.994 -15.871 1.00 88.94 115 LYS A CA 1
ATOM 859 C C . LYS A 1 115 ? -17.905 -8.725 -14.527 1.00 88.94 115 LYS A C 1
ATOM 861 O O . LYS A 1 115 ? -18.805 -8.556 -13.711 1.00 88.94 115 LYS A O 1
ATOM 866 N N . LYS A 1 116 ? -16.809 -9.435 -14.243 1.00 88.38 116 LYS A N 1
ATOM 867 C CA . LYS A 1 116 ? -16.625 -10.124 -12.955 1.00 88.38 116 LYS A CA 1
ATOM 868 C C . LYS A 1 116 ? -16.575 -9.166 -11.761 1.00 88.38 116 LYS A C 1
ATOM 870 O O . LYS A 1 116 ? -17.104 -9.486 -10.703 1.00 88.38 116 LYS A O 1
ATOM 875 N N . LEU A 1 117 ? -15.980 -7.978 -11.910 1.00 88.62 117 LEU A N 1
ATOM 876 C CA . LEU A 1 117 ? -16.005 -6.959 -10.850 1.00 88.62 117 LEU A CA 1
ATOM 877 C C . LEU A 1 117 ? -17.431 -6.483 -10.541 1.00 88.62 117 LEU A C 1
ATOM 879 O O . LEU A 1 117 ? -17.744 -6.233 -9.379 1.00 88.62 117 LEU A O 1
ATOM 883 N N . LEU A 1 118 ? -18.296 -6.377 -11.551 1.00 87.94 118 LEU A N 1
ATOM 884 C CA . LEU A 1 118 ? -19.709 -6.053 -11.347 1.00 87.94 118 LEU A CA 1
ATOM 885 C C . LEU A 1 118 ? -20.480 -7.212 -10.705 1.00 87.94 118 LEU A C 1
ATOM 887 O O . LEU A 1 118 ? -21.291 -6.964 -9.819 1.00 87.94 118 LEU A O 1
ATOM 891 N N . GLU A 1 119 ? -20.192 -8.461 -11.073 1.00 89.56 119 GLU A N 1
ATOM 892 C CA . GLU A 1 119 ? -20.752 -9.645 -10.399 1.00 89.56 119 GLU A CA 1
ATOM 893 C C . GLU A 1 119 ? -20.353 -9.671 -8.914 1.00 89.56 119 GLU A C 1
ATOM 895 O O . GLU A 1 119 ? -21.196 -9.839 -8.035 1.00 89.56 119 GLU A O 1
ATOM 900 N N . PHE A 1 120 ? -19.086 -9.382 -8.603 1.00 88.69 120 PHE A N 1
ATOM 901 C CA . PHE A 1 120 ? -18.619 -9.231 -7.223 1.00 88.69 120 PHE A CA 1
ATOM 902 C C . PHE A 1 120 ? -19.283 -8.071 -6.487 1.00 88.69 120 PHE A C 1
ATOM 904 O O . PHE A 1 120 ? -19.549 -8.170 -5.290 1.00 88.69 120 PHE A O 1
ATOM 911 N N . ALA A 1 121 ? -19.590 -6.984 -7.193 1.00 86.56 121 ALA A N 1
ATOM 912 C CA . ALA A 1 121 ? -20.339 -5.876 -6.625 1.00 86.56 121 ALA A CA 1
ATOM 913 C C . ALA A 1 121 ? -21.792 -6.240 -6.298 1.00 86.56 121 ALA A C 1
ATOM 915 O O . ALA A 1 121 ? -22.420 -5.465 -5.582 1.00 86.56 121 ALA A O 1
ATOM 916 N N . GLN A 1 122 ? -22.322 -7.368 -6.788 1.00 87.94 122 GLN A N 1
ATOM 917 C CA . GLN A 1 122 ? -23.679 -7.850 -6.512 1.00 87.94 122 GLN A CA 1
ATOM 918 C C . GLN A 1 122 ? -23.745 -8.942 -5.438 1.00 87.94 122 GLN A C 1
ATOM 920 O O . GLN A 1 122 ? -24.818 -9.132 -4.871 1.00 87.94 122 GLN A O 1
ATOM 925 N N . LEU A 1 123 ? -22.626 -9.584 -5.083 1.00 86.94 123 LEU A N 1
ATOM 926 C CA . LEU A 1 123 ? -22.587 -10.640 -4.060 1.00 86.94 123 LEU A CA 1
ATOM 927 C C . LEU A 1 123 ? -23.256 -10.218 -2.738 1.00 86.94 123 LEU A C 1
ATOM 929 O O . LEU A 1 123 ? -23.156 -9.050 -2.364 1.00 86.94 123 LEU A O 1
ATOM 933 N N . PRO A 1 124 ? -23.934 -11.136 -2.021 1.00 79.75 124 PRO A N 1
ATOM 934 C CA . PRO A 1 124 ? -24.612 -10.820 -0.762 1.00 79.75 124 PRO A CA 1
ATOM 935 C C . PRO A 1 124 ? -23.623 -10.307 0.291 1.00 79.75 124 PRO A C 1
ATOM 937 O O . PRO A 1 124 ? -23.843 -9.244 0.873 1.00 79.75 124 PRO A O 1
ATOM 940 N N . GLU A 1 125 ? -22.487 -10.989 0.434 1.00 82.94 125 GLU A N 1
ATOM 941 C CA . GLU A 1 125 ? -21.351 -10.515 1.216 1.00 82.94 125 GLU A CA 1
ATOM 942 C C . GLU A 1 125 ? -20.432 -9.664 0.332 1.00 82.94 125 GLU A C 1
ATOM 944 O O . GLU A 1 125 ? -19.900 -10.152 -0.673 1.00 82.94 125 GLU A O 1
ATOM 949 N N . PRO A 1 126 ? -20.246 -8.375 0.656 1.00 85.38 126 PRO A N 1
ATOM 950 C CA . PRO A 1 126 ? -19.346 -7.535 -0.109 1.00 85.38 126 PRO A CA 1
ATOM 951 C C . PRO A 1 126 ? -17.910 -7.988 0.133 1.00 85.38 126 PRO A C 1
ATOM 953 O O . PRO A 1 126 ? -17.509 -8.211 1.269 1.00 85.38 126 PRO A O 1
ATOM 956 N N . ILE A 1 127 ? -17.125 -8.065 -0.937 1.00 87.19 127 ILE A N 1
ATOM 957 C CA . ILE A 1 127 ? -15.709 -8.431 -0.868 1.00 87.19 127 ILE A CA 1
ATOM 958 C C . ILE A 1 127 ? -14.816 -7.200 -0.999 1.00 87.19 127 ILE A C 1
ATOM 960 O O . ILE A 1 127 ? -15.171 -6.203 -1.639 1.00 87.19 127 ILE A O 1
ATOM 964 N N . SER A 1 128 ? -13.621 -7.271 -0.416 1.00 88.44 128 SER A N 1
ATOM 965 C CA . SER A 1 128 ? -12.632 -6.208 -0.582 1.00 88.44 128 SER A CA 1
ATOM 966 C C . SER A 1 128 ? -12.096 -6.172 -2.018 1.00 88.44 128 SER A C 1
ATOM 968 O O . SER A 1 128 ? -12.029 -7.187 -2.713 1.00 88.44 128 SER A O 1
ATOM 970 N N . LEU A 1 129 ? -11.635 -5.001 -2.472 1.00 87.00 129 LEU A N 1
ATOM 971 C CA . LEU A 1 129 ? -11.007 -4.896 -3.793 1.00 87.00 129 LEU A CA 1
ATOM 972 C C . LEU A 1 129 ? -9.731 -5.750 -3.896 1.00 87.00 129 LEU A C 1
ATOM 974 O O . LEU A 1 129 ? -9.405 -6.235 -4.974 1.00 87.00 129 LEU A O 1
ATOM 978 N N . THR A 1 130 ? -9.006 -5.931 -2.790 1.00 85.75 130 THR A N 1
ATOM 979 C CA . THR A 1 130 ? -7.804 -6.777 -2.738 1.00 85.75 130 THR A CA 1
ATOM 980 C C . THR A 1 130 ? -8.157 -8.241 -2.975 1.00 85.75 130 THR A C 1
ATOM 982 O O . THR A 1 130 ? -7.508 -8.913 -3.769 1.00 85.75 130 THR A O 1
ATOM 985 N N . GLU A 1 131 ? -9.227 -8.711 -2.344 1.00 88.62 131 GLU A N 1
ATOM 986 C CA . GLU A 1 131 ? -9.729 -10.066 -2.532 1.00 88.62 131 GLU A CA 1
ATOM 987 C C . GLU A 1 131 ? -10.276 -10.272 -3.949 1.00 88.62 131 GLU A C 1
ATOM 989 O O . GLU A 1 131 ? -9.954 -11.263 -4.601 1.00 88.62 131 GLU A O 1
ATOM 994 N N . ALA A 1 132 ? -11.021 -9.298 -4.481 1.00 87.88 132 ALA A N 1
ATOM 995 C CA . ALA A 1 132 ? -11.458 -9.311 -5.875 1.00 87.88 132 ALA A CA 1
ATOM 996 C C . ALA A 1 132 ? -10.261 -9.402 -6.842 1.00 87.88 132 ALA A C 1
ATOM 998 O O . ALA A 1 132 ? -10.287 -10.180 -7.794 1.00 87.88 132 ALA A O 1
ATOM 999 N N . ALA A 1 133 ? -9.190 -8.648 -6.577 1.00 87.69 133 ALA A N 1
ATOM 1000 C CA . ALA A 1 133 ? -7.962 -8.663 -7.367 1.00 87.69 133 ALA A CA 1
ATOM 1001 C C . ALA A 1 133 ? -7.266 -10.034 -7.332 1.00 87.69 133 ALA A C 1
ATOM 1003 O O . ALA A 1 133 ? -6.859 -10.549 -8.375 1.00 87.69 133 ALA A O 1
ATOM 1004 N N . GLN A 1 134 ? -7.208 -10.659 -6.153 1.00 87.38 134 GLN A N 1
ATOM 1005 C CA . GLN A 1 134 ? -6.659 -12.000 -5.968 1.00 87.38 134 GLN A CA 1
ATOM 1006 C C . GLN A 1 134 ? -7.477 -13.060 -6.717 1.00 87.38 134 GLN A C 1
ATOM 1008 O O . GLN A 1 134 ? -6.901 -13.850 -7.462 1.00 87.38 134 GLN A O 1
ATOM 1013 N N . ARG A 1 135 ? -8.814 -13.032 -6.606 1.00 87.25 135 ARG A N 1
ATOM 1014 C CA . ARG A 1 135 ? -9.719 -13.953 -7.326 1.00 87.25 135 ARG A CA 1
ATOM 1015 C C . ARG A 1 135 ? -9.625 -13.811 -8.851 1.00 87.25 135 ARG A C 1
ATOM 1017 O O . ARG A 1 135 ? -9.886 -14.765 -9.576 1.00 87.25 135 ARG A O 1
ATOM 1024 N N . LEU A 1 136 ? -9.253 -12.628 -9.344 1.00 85.50 136 LEU A N 1
ATOM 1025 C CA . LEU A 1 136 ? -9.070 -12.350 -10.773 1.00 85.50 136 LEU A CA 1
ATOM 1026 C C . LEU A 1 136 ? -7.643 -12.620 -11.269 1.00 85.50 136 LEU A C 1
ATOM 1028 O O . LEU A 1 136 ? -7.413 -12.597 -12.478 1.00 85.50 136 LEU A O 1
ATOM 1032 N N . GLY A 1 137 ? -6.688 -12.857 -10.363 1.00 84.06 137 GLY A N 1
ATOM 1033 C CA . GLY A 1 137 ? -5.271 -12.998 -10.701 1.00 84.06 137 GLY A CA 1
ATOM 1034 C C . GLY A 1 137 ? -4.647 -11.713 -11.258 1.00 84.06 137 GLY A C 1
ATOM 1035 O O . GLY A 1 137 ? -3.685 -11.782 -12.020 1.00 84.06 137 GLY A O 1
ATOM 1036 N N . VAL A 1 138 ? -5.199 -10.541 -10.916 1.00 85.25 138 VAL A N 1
ATOM 1037 C CA . VAL A 1 138 ? -4.769 -9.234 -11.439 1.00 85.25 138 VAL A CA 1
ATOM 1038 C C . VAL A 1 138 ? -4.232 -8.369 -10.310 1.00 85.25 138 VAL A C 1
ATOM 1040 O O . VAL A 1 138 ? -4.815 -8.294 -9.235 1.00 85.25 138 VAL A O 1
ATOM 1043 N N . HIS A 1 139 ? -3.141 -7.646 -10.558 1.00 84.81 139 HIS A N 1
ATOM 1044 C CA . HIS A 1 139 ? -2.626 -6.694 -9.580 1.00 84.81 139 HIS A CA 1
ATOM 1045 C C . HIS A 1 139 ? -3.590 -5.511 -9.384 1.00 84.81 139 HIS A C 1
ATOM 1047 O O . HIS A 1 139 ? -4.068 -4.911 -10.351 1.00 84.81 139 HIS A O 1
ATOM 1053 N N . ARG A 1 140 ? -3.813 -5.102 -8.128 1.00 82.88 140 ARG A N 1
ATOM 1054 C CA . ARG A 1 140 ? -4.750 -4.022 -7.758 1.00 82.88 140 ARG A CA 1
ATOM 1055 C C . ARG A 1 140 ? -4.508 -2.717 -8.530 1.00 82.88 140 ARG A C 1
ATOM 1057 O O . ARG A 1 140 ? -5.463 -2.056 -8.932 1.00 82.88 140 ARG A O 1
ATOM 1064 N N . SER A 1 141 ? -3.249 -2.356 -8.782 1.00 82.94 141 SER A N 1
ATOM 1065 C CA . SER A 1 141 ? -2.910 -1.147 -9.554 1.00 82.94 141 SER A CA 1
ATOM 1066 C C . SER A 1 141 ? -3.440 -1.190 -10.988 1.00 82.94 141 SER A C 1
ATOM 1068 O O . SER A 1 141 ? -3.892 -0.170 -11.502 1.00 82.94 141 SER A O 1
ATOM 1070 N N . HIS A 1 142 ? -3.436 -2.363 -11.630 1.00 84.19 142 HIS A N 1
ATOM 1071 C CA . HIS A 1 142 ? -3.948 -2.496 -12.994 1.00 84.19 142 HIS A CA 1
ATOM 1072 C C . HIS A 1 142 ? -5.472 -2.347 -13.027 1.00 84.19 142 HIS A C 1
ATOM 1074 O O . HIS A 1 142 ? -6.003 -1.724 -13.942 1.00 84.19 142 HIS A O 1
ATOM 1080 N N . ILE A 1 143 ? -6.167 -2.823 -11.990 1.00 84.69 143 ILE A N 1
ATOM 1081 C CA . ILE A 1 143 ? -7.616 -2.645 -11.851 1.00 84.69 143 ILE A CA 1
ATOM 1082 C C . ILE A 1 143 ? -7.979 -1.155 -11.763 1.00 84.69 143 ILE A C 1
ATOM 1084 O O . ILE A 1 143 ? -8.892 -0.713 -12.452 1.00 84.69 143 ILE A O 1
ATOM 1088 N N . TYR A 1 144 ? -7.234 -0.344 -11.004 1.00 84.88 144 TYR A N 1
ATOM 1089 C CA . TYR A 1 144 ? -7.475 1.107 -10.984 1.00 84.88 144 TYR A CA 1
ATOM 1090 C C . TYR A 1 144 ? -7.137 1.800 -12.301 1.00 84.88 144 TYR A C 1
ATOM 1092 O O . TYR A 1 144 ? -7.792 2.776 -12.652 1.00 84.88 144 TYR A O 1
ATOM 1100 N N . SER A 1 145 ? -6.131 1.311 -13.025 1.00 84.75 145 SER A N 1
ATOM 1101 C CA . SER A 1 145 ? -5.751 1.896 -14.309 1.00 84.75 145 SER A CA 1
ATOM 1102 C C . SER A 1 145 ? -6.764 1.600 -15.417 1.00 84.75 145 SER A C 1
ATOM 1104 O O . SER A 1 145 ? -6.930 2.431 -16.302 1.00 84.75 145 SER A O 1
ATOM 1106 N N . GLN A 1 146 ? -7.404 0.428 -15.397 1.00 84.75 146 GLN A N 1
ATOM 1107 C CA . GLN A 1 146 ? -8.172 -0.091 -16.538 1.00 84.75 146 GLN A CA 1
ATOM 1108 C C . GLN A 1 146 ? -9.664 -0.305 -16.248 1.00 84.75 146 GLN A C 1
ATOM 1110 O O . GLN A 1 146 ? -10.454 -0.382 -17.183 1.00 84.75 146 GLN A O 1
ATOM 1115 N N . ALA A 1 147 ? -10.077 -0.390 -14.981 1.00 84.88 147 ALA A N 1
ATOM 1116 C CA . ALA A 1 147 ? -11.452 -0.656 -14.538 1.00 84.88 147 ALA A CA 1
ATOM 1117 C C . ALA A 1 147 ? -11.800 0.164 -13.274 1.00 84.88 147 ALA A C 1
ATOM 1119 O O . ALA A 1 147 ? -12.339 -0.340 -12.287 1.00 84.88 147 ALA A O 1
ATOM 1120 N N . ASN A 1 148 ? -11.431 1.451 -13.272 1.00 89.00 148 ASN A N 1
ATOM 1121 C CA . ASN A 1 148 ? -11.559 2.333 -12.104 1.00 89.00 148 ASN A CA 1
ATOM 1122 C C . ASN A 1 148 ? -13.010 2.465 -11.611 1.00 89.00 148 ASN A C 1
ATOM 1124 O O . ASN A 1 148 ? -13.261 2.509 -10.408 1.00 89.00 148 ASN A O 1
ATOM 1128 N N . ARG A 1 149 ? -13.977 2.536 -12.535 1.00 88.62 149 ARG A N 1
ATOM 1129 C CA . ARG A 1 149 ? -15.391 2.733 -12.194 1.00 88.62 149 ARG A CA 1
ATOM 1130 C C . ARG A 1 149 ? -15.921 1.545 -11.396 1.00 88.62 149 ARG A C 1
ATOM 1132 O O . ARG A 1 149 ? -16.477 1.729 -10.319 1.00 88.62 149 ARG A O 1
ATOM 1139 N N . GLU A 1 150 ? -15.689 0.340 -11.892 1.00 87.75 150 GLU A N 1
ATOM 1140 C CA . GLU A 1 150 ? -16.101 -0.918 -11.278 1.00 87.75 150 GLU A CA 1
ATOM 1141 C C . GLU A 1 150 ? -15.365 -1.134 -9.947 1.00 87.75 150 GLU A C 1
ATOM 1143 O O . GLU A 1 150 ? -15.981 -1.459 -8.931 1.00 87.75 150 GLU A O 1
ATOM 1148 N N . ALA A 1 151 ? -14.064 -0.830 -9.909 1.00 87.62 151 ALA A N 1
ATOM 1149 C CA . ALA A 1 151 ? -13.260 -0.886 -8.690 1.00 87.62 151 ALA A CA 1
ATOM 1150 C C . ALA A 1 151 ? -13.803 0.025 -7.579 1.00 87.62 151 ALA A C 1
ATOM 1152 O O . ALA A 1 151 ? -13.803 -0.354 -6.403 1.00 87.62 151 ALA A O 1
ATOM 1153 N N . ARG A 1 152 ? -14.274 1.227 -7.937 1.00 87.88 152 ARG A N 1
ATOM 1154 C CA . ARG A 1 152 ? -14.893 2.166 -6.992 1.00 87.88 152 ARG A CA 1
ATOM 1155 C C . ARG A 1 152 ? -16.214 1.644 -6.450 1.00 87.88 152 ARG A C 1
ATOM 1157 O O . ARG A 1 152 ? -16.438 1.802 -5.256 1.00 87.88 152 ARG A O 1
ATOM 1164 N N . ILE A 1 153 ? -17.038 1.000 -7.275 1.00 88.75 153 ILE A N 1
ATOM 1165 C CA . ILE A 1 153 ? -18.314 0.413 -6.838 1.00 88.75 153 ILE A CA 1
ATOM 1166 C C . ILE A 1 153 ? -18.060 -0.677 -5.789 1.00 88.75 153 ILE A C 1
ATOM 1168 O O . ILE A 1 153 ? -18.589 -0.589 -4.680 1.00 88.75 153 ILE A O 1
ATOM 1172 N N . VAL A 1 154 ? -17.180 -1.641 -6.090 1.00 89.62 154 VAL A N 1
ATOM 1173 C CA . VAL A 1 154 ? -16.804 -2.716 -5.150 1.00 89.62 154 VAL A CA 1
ATOM 1174 C C . VAL A 1 154 ? -16.231 -2.129 -3.856 1.00 89.62 154 VAL A C 1
ATOM 1176 O O . VAL A 1 154 ? -16.661 -2.470 -2.755 1.00 89.62 154 VAL A O 1
ATOM 1179 N N . SER A 1 155 ? -15.304 -1.173 -3.980 1.00 87.25 155 SER A N 1
ATOM 1180 C CA . SER A 1 155 ? -14.663 -0.540 -2.823 1.00 87.25 155 SER A CA 1
ATOM 1181 C C . SER A 1 155 ? -15.643 0.258 -1.959 1.00 87.25 155 SER A C 1
ATOM 1183 O O . SER A 1 155 ? -15.502 0.276 -0.737 1.00 87.25 155 SER A O 1
ATOM 1185 N N . ALA A 1 156 ? -16.608 0.951 -2.567 1.00 89.12 156 ALA A N 1
ATOM 1186 C CA . ALA A 1 156 ? -17.613 1.726 -1.848 1.00 89.12 156 ALA A CA 1
ATOM 1187 C C . ALA A 1 156 ? -18.552 0.806 -1.066 1.00 89.12 156 ALA A C 1
ATOM 1189 O O . ALA A 1 156 ? -18.759 1.032 0.124 1.00 89.12 156 ALA A O 1
ATOM 1190 N N . ARG A 1 157 ? -19.037 -0.273 -1.694 1.00 88.56 157 ARG A N 1
ATOM 1191 C CA . ARG A 1 157 ? -19.909 -1.251 -1.035 1.00 88.56 157 ARG A CA 1
ATOM 1192 C C . ARG A 1 157 ? -19.217 -1.913 0.160 1.00 88.56 157 ARG A C 1
ATOM 1194 O O . ARG A 1 157 ? -19.791 -1.956 1.245 1.00 88.56 157 ARG A O 1
ATOM 1201 N N . TRP A 1 158 ? -17.963 -2.342 -0.010 1.00 89.38 158 TRP A N 1
ATOM 1202 C CA . TRP A 1 158 ? -17.153 -2.886 1.084 1.00 89.38 158 TRP A CA 1
ATOM 1203 C C . TRP A 1 158 ? -16.985 -1.890 2.235 1.00 89.38 158 TRP A C 1
ATOM 1205 O O . TRP A 1 158 ? -17.185 -2.242 3.394 1.00 89.38 158 TRP A O 1
ATOM 1215 N N . LYS A 1 159 ? -16.672 -0.624 1.930 1.00 87.31 159 LYS A N 1
ATOM 1216 C CA . LYS A 1 159 ? -16.534 0.426 2.951 1.00 87.31 159 LYS A CA 1
ATOM 1217 C C . LYS A 1 159 ? -17.826 0.652 3.730 1.00 87.31 159 LYS A C 1
ATOM 1219 O O . LYS A 1 159 ? -17.762 0.789 4.946 1.00 87.31 159 LYS A O 1
ATOM 1224 N N . THR A 1 160 ? -18.973 0.700 3.057 1.00 88.06 160 THR A N 1
ATOM 1225 C CA . THR A 1 160 ? -20.273 0.867 3.723 1.00 88.06 160 THR A CA 1
ATOM 1226 C C . THR A 1 160 ? -20.574 -0.313 4.641 1.00 88.06 160 THR A C 1
ATOM 1228 O O . THR A 1 160 ? -20.942 -0.104 5.792 1.00 88.06 160 THR A O 1
ATOM 1231 N N . HIS A 1 161 ? -20.337 -1.541 4.178 1.00 88.19 161 HIS A N 1
ATOM 1232 C CA . HIS A 1 161 ? -20.526 -2.734 5.000 1.00 88.19 161 HIS A CA 1
ATOM 1233 C C . HIS A 1 161 ? -19.585 -2.773 6.206 1.00 88.19 161 HIS A C 1
ATOM 1235 O O . HIS A 1 161 ? -20.029 -3.040 7.314 1.00 88.19 161 HIS A O 1
ATOM 1241 N N . MET A 1 162 ? -18.306 -2.432 6.030 1.00 84.56 162 MET A N 1
ATOM 1242 C CA . MET A 1 162 ? -17.358 -2.345 7.144 1.00 84.56 162 MET A CA 1
ATOM 1243 C C . MET A 1 162 ? -17.751 -1.284 8.169 1.00 84.56 162 MET A C 1
ATOM 1245 O O . MET A 1 162 ? -17.635 -1.534 9.362 1.00 84.56 162 MET A O 1
ATOM 1249 N N . LYS A 1 163 ? -18.259 -0.126 7.733 1.00 85.50 163 LYS A N 1
ATOM 1250 C CA . LYS A 1 163 ? -18.787 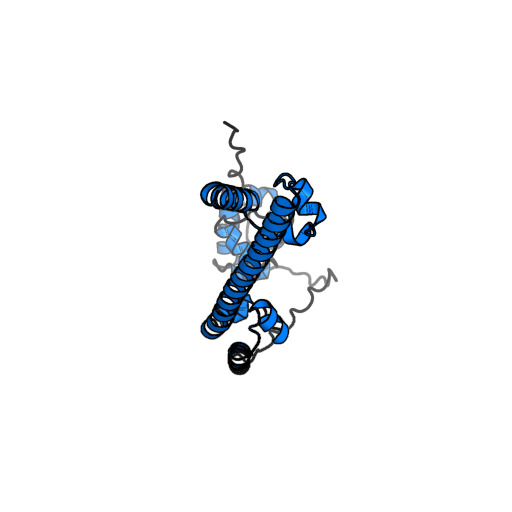0.884 8.660 1.00 85.50 163 LYS A CA 1
ATOM 1251 C C . LYS A 1 163 ? -19.967 0.346 9.465 1.00 85.50 163 LYS A C 1
ATOM 1253 O O . LYS A 1 163 ? -19.942 0.451 10.684 1.00 85.50 163 LYS A O 1
ATOM 1258 N N . ALA A 1 164 ? -20.936 -0.282 8.799 1.00 86.00 164 ALA A N 1
ATOM 1259 C CA . ALA A 1 164 ? -22.091 -0.879 9.464 1.00 86.00 164 ALA A CA 1
ATOM 1260 C C . ALA A 1 164 ? -21.677 -1.982 10.454 1.00 86.00 164 ALA A C 1
ATOM 1262 O O . ALA A 1 164 ? -22.160 -2.003 11.578 1.00 86.00 164 ALA A O 1
ATOM 1263 N N . GLN A 1 165 ? -20.727 -2.843 10.079 1.00 84.81 165 GLN A N 1
ATOM 1264 C CA . GLN A 1 165 ? -20.183 -3.887 10.955 1.00 84.81 165 GLN A CA 1
ATOM 1265 C C . GLN A 1 165 ? -19.468 -3.307 12.179 1.00 84.81 165 GLN A C 1
ATOM 1267 O O . GLN A 1 165 ? -19.647 -3.790 13.292 1.00 84.81 165 GLN A O 1
ATOM 1272 N N . VAL A 1 166 ? -18.672 -2.250 11.997 1.00 82.06 166 VAL A N 1
ATOM 1273 C CA . VAL A 1 166 ? -18.005 -1.565 13.113 1.00 82.06 166 VAL A CA 1
ATOM 1274 C C . VAL A 1 166 ? -19.028 -0.904 14.036 1.00 82.06 166 VAL A C 1
ATOM 1276 O O . VAL A 1 166 ? -18.892 -1.003 15.251 1.00 82.06 166 VAL A O 1
ATOM 1279 N N . GLU A 1 167 ? -20.053 -0.247 13.492 1.00 83.69 167 GLU A N 1
ATOM 1280 C CA . GLU A 1 167 ? -21.127 0.360 14.284 1.00 83.69 167 GLU A CA 1
ATOM 1281 C C . GLU A 1 167 ? -21.942 -0.683 15.053 1.00 83.69 167 GLU A C 1
ATOM 1283 O O . GLU A 1 167 ? -22.200 -0.494 16.241 1.00 83.69 167 GLU A O 1
ATOM 1288 N N . GLU A 1 168 ? -22.298 -1.795 14.414 1.00 84.62 168 GLU A N 1
ATOM 1289 C CA . GLU A 1 168 ? -23.044 -2.883 15.047 1.00 84.62 168 GLU A CA 1
ATOM 1290 C C . GLU A 1 168 ? -22.222 -3.554 16.150 1.00 84.62 168 GLU A C 1
ATOM 1292 O O . GLU A 1 168 ? -22.691 -3.704 17.278 1.00 84.62 168 GLU A O 1
ATOM 1297 N N . ASN A 1 169 ? -20.949 -3.855 15.882 1.00 82.44 169 ASN A N 1
ATOM 1298 C CA . ASN A 1 169 ? -20.048 -4.389 16.901 1.00 82.44 169 ASN A CA 1
ATOM 1299 C C . ASN A 1 169 ? -19.873 -3.412 18.069 1.00 82.44 169 ASN A C 1
ATOM 1301 O O . ASN A 1 169 ? -19.902 -3.834 19.223 1.00 82.44 169 ASN A O 1
ATOM 1305 N N . ARG A 1 170 ? -19.753 -2.105 17.801 1.00 79.44 170 ARG A N 1
ATOM 1306 C CA . ARG A 1 170 ? -19.696 -1.078 18.854 1.00 79.44 170 ARG A CA 1
ATOM 1307 C C . ARG A 1 170 ? -20.961 -1.065 19.705 1.00 79.44 170 ARG A C 1
ATOM 1309 O O . ARG A 1 170 ? -20.848 -1.023 20.927 1.00 79.44 170 ARG A O 1
ATOM 1316 N N . LYS A 1 171 ? -22.148 -1.130 19.091 1.00 82.44 171 LYS A N 1
ATOM 1317 C CA . LYS A 1 171 ? -23.424 -1.218 19.822 1.00 82.44 171 LYS A CA 1
ATOM 1318 C C . LYS A 1 171 ? -23.481 -2.470 20.689 1.00 82.44 171 LYS A C 1
ATOM 1320 O O . LYS A 1 171 ? -23.812 -2.365 21.867 1.00 82.44 171 LYS A O 1
ATOM 1325 N N . ARG A 1 172 ? -23.097 -3.626 20.142 1.00 83.62 172 ARG A N 1
ATOM 1326 C CA . ARG A 1 172 ? -23.084 -4.902 20.867 1.00 83.62 172 ARG A CA 1
ATOM 1327 C C . ARG A 1 172 ? -22.151 -4.864 22.077 1.00 83.62 172 ARG A C 1
ATOM 1329 O O . ARG A 1 172 ? -22.551 -5.255 23.171 1.00 83.62 172 ARG A O 1
ATOM 1336 N N . ILE A 1 173 ? -20.926 -4.366 21.897 1.00 81.00 173 ILE A N 1
ATOM 1337 C CA . ILE A 1 173 ? -19.942 -4.242 22.982 1.00 81.00 173 ILE A CA 1
ATOM 1338 C C . ILE A 1 173 ? -20.438 -3.247 24.038 1.00 81.00 173 ILE A C 1
ATOM 1340 O O . ILE A 1 173 ? -20.395 -3.554 25.227 1.00 81.00 173 ILE A O 1
ATOM 1344 N N . ARG A 1 174 ? -20.987 -2.096 23.627 1.00 79.31 174 ARG A N 1
ATOM 1345 C CA . ARG A 1 174 ? -21.575 -1.113 24.549 1.00 79.31 174 ARG A CA 1
ATOM 1346 C C . ARG A 1 174 ? -22.690 -1.725 25.396 1.00 79.31 174 ARG A C 1
ATOM 1348 O O . ARG A 1 174 ? -22.637 -1.619 26.615 1.00 79.31 174 ARG A O 1
ATOM 1355 N N . GLN A 1 175 ? -23.650 -2.410 24.775 1.00 82.19 175 GLN A N 1
ATOM 1356 C CA . GLN A 1 175 ? -24.737 -3.087 25.490 1.00 82.19 175 GLN A CA 1
ATOM 1357 C C . GLN A 1 175 ? -24.206 -4.132 26.478 1.00 82.19 175 GLN A C 1
ATOM 1359 O O . GLN A 1 175 ? -24.713 -4.253 27.592 1.00 82.19 175 GLN A O 1
ATOM 1364 N N . ARG A 1 176 ? -23.158 -4.874 26.099 1.00 81.00 176 ARG A N 1
ATOM 1365 C CA . ARG A 1 176 ? -22.529 -5.867 26.977 1.00 81.00 176 ARG A CA 1
ATOM 1366 C C . ARG A 1 176 ? -21.883 -5.221 28.203 1.00 81.00 176 ARG A C 1
ATOM 1368 O O . ARG A 1 176 ? -22.056 -5.728 29.309 1.00 81.00 176 ARG A O 1
ATOM 1375 N N . ILE A 1 177 ? -21.194 -4.095 28.012 1.00 80.06 177 ILE A N 1
ATOM 1376 C CA . ILE A 1 177 ? -20.598 -3.303 29.094 1.00 80.06 177 ILE A CA 1
ATOM 1377 C C . ILE A 1 177 ? -21.689 -2.724 30.000 1.00 80.06 177 ILE A C 1
ATOM 1379 O O . ILE A 1 177 ? -21.594 -2.866 31.214 1.00 80.06 177 ILE A O 1
ATOM 1383 N N . GLU A 1 178 ? -22.745 -2.132 29.436 1.00 79.44 178 GLU A N 1
ATOM 1384 C CA . GLU A 1 178 ? -23.876 -1.582 30.198 1.00 79.44 178 GLU A CA 1
ATOM 1385 C C . GLU A 1 178 ? -24.534 -2.649 31.083 1.00 79.44 178 GLU A C 1
ATOM 1387 O O . GLU A 1 178 ? -24.742 -2.420 32.275 1.00 79.44 178 GLU A O 1
ATOM 1392 N N . MET A 1 179 ? -24.787 -3.842 30.538 1.00 80.88 179 MET A N 1
ATOM 1393 C CA . MET A 1 179 ? -25.325 -4.970 31.302 1.00 80.88 179 MET A CA 1
ATOM 1394 C C . MET A 1 179 ? -24.387 -5.407 32.433 1.00 80.88 179 MET A C 1
ATOM 1396 O O . MET A 1 179 ? -24.840 -5.581 33.563 1.00 80.88 179 MET A O 1
ATOM 1400 N N . ALA A 1 180 ? -23.082 -5.522 32.167 1.00 80.75 180 ALA A N 1
ATOM 1401 C CA . ALA A 1 180 ? -22.102 -5.866 33.198 1.00 80.75 180 ALA A CA 1
ATOM 1402 C C . ALA A 1 180 ? -22.022 -4.794 34.300 1.00 80.75 180 ALA A C 1
ATOM 1404 O O . ALA A 1 180 ? -21.945 -5.124 35.481 1.00 80.75 180 ALA A O 1
ATOM 1405 N N . CYS A 1 181 ? -22.100 -3.509 33.944 1.00 74.50 181 CYS A N 1
ATOM 1406 C CA . CYS A 1 181 ? -22.150 -2.413 34.911 1.00 74.50 181 CYS A CA 1
ATOM 1407 C C . CYS A 1 181 ? -23.421 -2.457 35.773 1.00 74.50 181 CYS A C 1
ATOM 1409 O O . CYS A 1 181 ? -23.342 -2.254 36.984 1.00 74.50 181 CYS A O 1
ATOM 1411 N N . LEU A 1 182 ? -24.583 -2.747 35.181 1.00 76.00 182 LEU A N 1
ATOM 1412 C CA . LEU A 1 182 ? -25.841 -2.894 35.921 1.00 76.00 182 LEU A CA 1
ATOM 1413 C C . LEU A 1 182 ? -25.793 -4.065 36.907 1.00 76.00 182 LEU A C 1
ATOM 1415 O O . LEU A 1 182 ? -26.252 -3.928 38.041 1.00 76.00 182 LEU A O 1
ATOM 1419 N N . GLU A 1 183 ? -25.221 -5.199 36.504 1.00 80.06 183 GLU A N 1
ATOM 1420 C CA . GLU A 1 183 ? -25.006 -6.341 37.396 1.00 80.06 183 GLU A CA 1
ATOM 1421 C C . GLU A 1 183 ? -24.077 -5.983 38.560 1.00 80.06 183 GLU A C 1
ATOM 1423 O O . GLU A 1 183 ? -24.437 -6.207 39.712 1.00 80.06 183 GLU A O 1
ATOM 1428 N N . LEU A 1 184 ? -22.934 -5.346 38.287 1.00 80.31 184 LEU A N 1
ATOM 1429 C CA . LEU A 1 184 ? -21.992 -4.918 39.328 1.00 80.31 184 LEU A CA 1
ATOM 1430 C C . LEU A 1 184 ? -22.625 -3.919 40.307 1.00 80.31 184 LEU A C 1
ATOM 1432 O O . LEU A 1 184 ? -22.399 -4.012 41.513 1.00 80.31 184 LEU A O 1
ATOM 1436 N N . SER A 1 185 ? -23.463 -3.004 39.809 1.00 75.19 185 SER A N 1
ATOM 1437 C CA . SER A 1 185 ? -24.202 -2.059 40.651 1.00 75.19 185 SER A CA 1
ATOM 1438 C C . SER A 1 185 ? -25.236 -2.754 41.541 1.00 75.19 185 SER A C 1
ATOM 1440 O O . SER A 1 185 ? -25.403 -2.354 42.690 1.00 75.19 185 SER A O 1
ATOM 1442 N N . ARG A 1 186 ? -25.925 -3.788 41.039 1.00 75.00 186 ARG A N 1
ATOM 1443 C CA . ARG A 1 186 ? -26.861 -4.606 41.836 1.00 75.00 186 ARG A CA 1
ATOM 1444 C C . ARG A 1 186 ? -26.141 -5.443 42.890 1.00 75.00 186 ARG A C 1
ATOM 1446 O O . ARG A 1 186 ? -26.681 -5.653 43.968 1.00 75.00 186 ARG A O 1
ATOM 1453 N N . GLU A 1 187 ? -24.925 -5.888 42.590 1.00 77.31 187 GLU A N 1
ATOM 1454 C CA . GLU A 1 187 ? -24.050 -6.616 43.515 1.00 77.31 187 GLU A CA 1
ATOM 1455 C C . GLU A 1 187 ? -23.367 -5.693 44.551 1.00 77.31 187 GLU A C 1
ATOM 1457 O O . GLU A 1 187 ? -22.625 -6.179 45.404 1.00 77.31 187 GLU A O 1
ATOM 1462 N N . GLY A 1 188 ? -23.590 -4.371 44.492 1.00 70.12 188 GLY A N 1
ATOM 1463 C CA . GLY A 1 188 ? -22.970 -3.390 45.392 1.00 70.12 188 GLY A CA 1
ATOM 1464 C C . GLY A 1 188 ? -21.462 -3.214 45.177 1.00 70.12 188 GLY A C 1
ATOM 1465 O O . GLY A 1 188 ? -20.765 -2.698 46.051 1.00 70.12 188 GLY A O 1
ATOM 1466 N N . ARG A 1 189 ? -20.938 -3.658 44.028 1.00 71.81 189 ARG A N 1
ATOM 1467 C CA . ARG A 1 189 ? -19.512 -3.604 43.693 1.00 71.81 189 ARG A CA 1
ATOM 1468 C C . ARG A 1 189 ? -19.153 -2.303 42.988 1.00 71.81 189 ARG A C 1
ATOM 1470 O O . ARG A 1 189 ? -19.965 -1.674 42.312 1.00 71.81 189 ARG A O 1
ATOM 1477 N N . ALA A 1 190 ? -17.891 -1.903 43.125 1.00 68.56 190 ALA A N 1
ATOM 1478 C CA . ALA A 1 190 ? -17.383 -0.704 42.476 1.00 68.56 190 ALA A CA 1
ATOM 1479 C C . ALA A 1 190 ? -17.333 -0.876 40.948 1.00 68.56 190 ALA A C 1
ATOM 1481 O O . ALA A 1 190 ? -16.777 -1.846 40.433 1.00 68.56 190 ALA A O 1
ATOM 1482 N N . LEU A 1 191 ? -17.847 0.118 40.221 1.00 66.25 191 LEU A N 1
ATOM 1483 C CA . LEU A 1 191 ? -17.754 0.220 38.762 1.00 66.25 191 LEU A CA 1
ATOM 1484 C C . LEU A 1 191 ? -16.311 0.562 38.352 1.00 66.25 191 LEU A C 1
ATOM 1486 O O . LEU A 1 191 ? -15.972 1.724 38.130 1.00 66.25 191 LEU A O 1
ATOM 1490 N N . ASN A 1 192 ? -15.437 -0.445 38.310 1.00 68.38 192 ASN A N 1
ATOM 1491 C CA . ASN A 1 192 ? -14.028 -0.293 37.955 1.00 68.38 192 ASN A CA 1
ATOM 1492 C C . ASN A 1 192 ? -13.619 -1.308 36.877 1.00 68.38 192 ASN A C 1
ATOM 1494 O O . ASN A 1 192 ? -14.138 -2.421 36.829 1.00 68.38 192 ASN A O 1
ATOM 1498 N N . LEU A 1 193 ? -12.639 -0.947 36.044 1.00 67.44 193 LEU A N 1
ATOM 1499 C CA . LEU A 1 193 ? -12.126 -1.767 34.940 1.00 67.44 193 LEU A CA 1
ATOM 1500 C C . LEU A 1 193 ? -11.701 -3.172 35.407 1.00 67.44 193 LEU A C 1
ATOM 1502 O O . LEU A 1 193 ? -11.875 -4.141 34.678 1.00 67.44 193 LEU A O 1
ATOM 1506 N N . ARG A 1 194 ? -11.186 -3.282 36.640 1.00 68.81 194 ARG A N 1
ATOM 1507 C CA . ARG A 1 194 ? -10.793 -4.560 37.257 1.00 68.81 194 ARG A CA 1
ATOM 1508 C C . ARG A 1 194 ? -11.975 -5.515 37.454 1.00 68.81 194 ARG A C 1
ATOM 1510 O O . ARG A 1 194 ? -11.834 -6.693 37.162 1.00 68.81 194 ARG A O 1
ATOM 1517 N N . GLU A 1 195 ? -13.126 -5.011 37.897 1.00 72.19 195 GLU A N 1
ATOM 1518 C CA . GLU A 1 195 ? -14.360 -5.804 38.051 1.00 72.19 195 GLU A CA 1
ATOM 1519 C C . GLU A 1 195 ? -15.064 -6.025 36.703 1.00 72.19 195 GLU A C 1
ATOM 1521 O O . GLU A 1 195 ? -15.788 -6.992 36.517 1.00 72.19 195 GLU A O 1
ATOM 1526 N N . LEU A 1 196 ? -14.837 -5.154 35.719 1.00 71.38 196 LEU A N 1
ATOM 1527 C CA . LEU A 1 196 ? -15.363 -5.357 34.369 1.00 71.38 196 LEU A CA 1
ATOM 1528 C C . LEU A 1 196 ? -14.612 -6.485 33.634 1.00 71.38 196 LEU A C 1
ATOM 1530 O O . LEU A 1 196 ? -15.221 -7.285 32.929 1.00 71.38 196 LEU A O 1
ATOM 1534 N N . GLN A 1 197 ? -13.295 -6.582 33.843 1.00 72.81 197 GLN A N 1
ATOM 1535 C CA . GLN A 1 197 ? -12.429 -7.632 33.288 1.00 72.81 197 GLN A CA 1
ATOM 1536 C C . GLN A 1 197 ? -12.720 -9.030 33.846 1.00 72.81 197 GLN A C 1
ATOM 1538 O O . GLN A 1 197 ? -12.368 -10.016 33.205 1.00 72.81 197 GLN A O 1
ATOM 1543 N N . THR A 1 198 ? -13.358 -9.145 35.016 1.00 74.94 198 THR A N 1
ATOM 1544 C CA . THR A 1 198 ? -13.782 -10.453 35.543 1.00 74.94 198 THR A CA 1
ATOM 1545 C C . THR A 1 198 ? -15.039 -10.978 34.847 1.00 74.94 198 THR A C 1
ATOM 1547 O O . THR A 1 198 ? -15.256 -12.188 34.843 1.00 74.94 198 THR A O 1
ATOM 1550 N N . LYS A 1 199 ? -15.845 -10.102 34.225 1.00 69.81 199 LYS A N 1
ATOM 1551 C CA . LYS A 1 199 ? -17.091 -10.472 33.527 1.00 69.81 199 LYS A CA 1
ATOM 1552 C C . LYS A 1 199 ? -17.010 -10.399 31.998 1.00 69.81 199 LYS A C 1
ATOM 1554 O O . LYS A 1 199 ? -17.807 -11.055 31.328 1.00 69.81 199 LYS A O 1
ATOM 1559 N N . ILE A 1 200 ? -16.081 -9.623 31.436 1.00 73.38 200 ILE A N 1
ATOM 1560 C CA . ILE A 1 200 ? -15.920 -9.442 29.985 1.00 73.38 200 ILE A CA 1
ATOM 1561 C C . ILE A 1 200 ? -14.477 -9.784 29.580 1.00 73.38 200 ILE A C 1
ATOM 1563 O O . ILE A 1 200 ? -13.538 -9.269 30.194 1.00 73.38 200 ILE A O 1
ATOM 1567 N N . PRO A 1 201 ? -14.272 -10.623 28.544 1.00 75.94 201 PRO A N 1
ATOM 1568 C CA . PRO A 1 201 ? -12.939 -10.960 28.064 1.00 75.94 201 PRO A CA 1
ATOM 1569 C C . PRO A 1 201 ? -12.203 -9.720 27.548 1.00 75.94 201 PRO A C 1
ATOM 1571 O O . PRO A 1 201 ? -12.775 -8.828 26.921 1.00 75.94 201 PRO A O 1
ATOM 1574 N N . LYS A 1 202 ? -10.890 -9.689 27.790 1.00 68.06 202 LYS A N 1
ATOM 1575 C CA . LYS A 1 202 ? -10.024 -8.540 27.496 1.00 68.06 202 LYS A CA 1
ATOM 1576 C C . LYS A 1 202 ? -10.050 -8.112 26.021 1.00 68.06 202 LYS A C 1
ATOM 1578 O O . LYS A 1 202 ? -9.941 -6.930 25.732 1.00 68.06 202 LYS A O 1
ATOM 1583 N N . GLU A 1 203 ? -10.270 -9.049 25.106 1.00 69.38 203 GLU A N 1
ATOM 1584 C CA . GLU A 1 203 ? -10.371 -8.801 23.662 1.00 69.38 203 GLU A CA 1
ATOM 1585 C C . GLU A 1 203 ? -11.583 -7.929 23.293 1.00 69.38 203 GLU A C 1
ATOM 1587 O O . GLU A 1 203 ? -11.471 -7.027 22.465 1.00 69.38 203 GLU A O 1
ATOM 1592 N N . GLU A 1 204 ? -12.736 -8.148 23.933 1.00 68.44 204 GLU A N 1
ATOM 1593 C CA . GLU A 1 204 ? -13.941 -7.327 23.732 1.00 68.44 204 GLU A CA 1
ATOM 1594 C C . GLU A 1 204 ? -13.788 -5.932 24.338 1.00 68.44 204 GLU A C 1
ATOM 1596 O O . GLU A 1 204 ? -14.321 -4.956 23.808 1.00 68.44 204 GLU A O 1
ATOM 1601 N N . LEU A 1 205 ? -13.011 -5.834 25.418 1.00 66.44 205 LEU A N 1
ATOM 1602 C CA . LEU A 1 205 ? -12.666 -4.572 26.055 1.00 66.44 205 LEU A CA 1
ATOM 1603 C C . LEU A 1 205 ? -11.703 -3.753 25.182 1.00 66.44 205 LEU A C 1
ATOM 1605 O O . LEU A 1 205 ? -11.959 -2.581 24.925 1.00 66.44 205 LEU A O 1
ATOM 1609 N N . ASP A 1 206 ? -10.652 -4.363 24.641 1.00 68.88 206 ASP A N 1
ATOM 1610 C CA . ASP A 1 206 ? -9.686 -3.669 23.779 1.00 68.88 206 ASP A CA 1
ATOM 1611 C C . ASP A 1 206 ? -10.316 -3.189 22.451 1.00 68.88 206 ASP A C 1
ATOM 1613 O O . ASP A 1 206 ? -9.889 -2.184 21.878 1.00 68.88 206 ASP A O 1
ATOM 1617 N N . MET A 1 207 ? -11.380 -3.850 21.976 1.00 66.25 207 MET A N 1
ATOM 1618 C CA . MET A 1 207 ? -12.160 -3.419 20.803 1.00 66.25 207 MET A CA 1
ATOM 1619 C C . MET A 1 207 ? -13.019 -2.166 21.051 1.00 66.25 207 MET A C 1
ATOM 1621 O O . MET A 1 207 ? -13.395 -1.469 20.101 1.00 66.25 207 MET A O 1
ATOM 1625 N N . ALA A 1 208 ? -13.319 -1.843 22.308 1.00 65.50 208 ALA A N 1
ATOM 1626 C CA . ALA A 1 208 ? -14.027 -0.632 22.685 1.00 65.50 208 ALA A CA 1
ATOM 1627 C C . ALA A 1 208 ? -13.063 0.565 22.732 1.00 65.50 208 ALA A C 1
ATOM 1629 O O . ALA A 1 208 ? -12.589 0.988 23.789 1.00 65.50 208 ALA A O 1
ATOM 1630 N N . SER A 1 209 ? -12.812 1.169 21.564 1.00 57.84 209 SER A N 1
ATOM 1631 C CA . SER A 1 209 ? -12.229 2.513 21.492 1.00 57.84 209 SER A CA 1
ATOM 1632 C C . SER A 1 209 ? -13.075 3.437 22.382 1.00 57.84 209 SER A C 1
ATOM 1634 O O . SER A 1 209 ? -14.255 3.603 22.074 1.00 57.84 209 SER A O 1
ATOM 1636 N N . HIS A 1 210 ? -12.493 4.002 23.450 1.00 67.38 210 HIS A N 1
ATOM 1637 C CA . HIS A 1 210 ? -13.140 4.873 24.458 1.00 67.38 210 HIS A CA 1
ATOM 1638 C C . HIS A 1 210 ? -13.850 4.191 25.653 1.00 67.38 210 HIS A C 1
ATOM 1640 O O . HIS A 1 210 ? -14.801 4.731 26.213 1.00 67.38 210 HIS A O 1
ATOM 1646 N N . LEU A 1 211 ? -13.355 3.038 26.118 1.00 67.88 211 LEU A N 1
ATOM 1647 C CA . LEU A 1 211 ? -13.859 2.346 27.322 1.00 67.88 211 LEU A CA 1
ATOM 1648 C C . LEU A 1 211 ? -14.026 3.235 28.568 1.00 67.88 211 LEU A C 1
ATOM 1650 O O . LEU A 1 211 ? -15.043 3.156 29.252 1.00 67.88 211 LEU A O 1
ATOM 1654 N N . PHE A 1 212 ? -13.042 4.087 28.864 1.00 65.81 212 PHE A N 1
ATOM 1655 C CA . PHE A 1 212 ? -13.084 4.961 30.041 1.00 65.81 212 PHE A CA 1
ATOM 1656 C C . PHE A 1 212 ? -14.156 6.055 29.936 1.00 65.81 212 PHE A C 1
ATOM 1658 O O . PHE A 1 212 ? -14.781 6.382 30.942 1.00 65.81 212 PHE A O 1
ATOM 1665 N N . GLU A 1 213 ? -14.399 6.591 28.735 1.00 68.88 213 GLU A N 1
ATOM 1666 C CA . GLU A 1 213 ? -15.475 7.563 28.495 1.00 68.88 213 GLU A CA 1
ATOM 1667 C C . GLU A 1 213 ? -16.842 6.884 28.607 1.00 68.88 213 GLU A C 1
ATOM 1669 O O . GLU A 1 213 ? -17.706 7.388 29.316 1.00 68.88 213 GLU A O 1
ATOM 1674 N N . MET A 1 214 ? -17.003 5.682 28.037 1.00 69.06 214 MET A N 1
ATOM 1675 C CA . MET A 1 214 ? -18.232 4.892 28.186 1.00 69.06 214 MET A CA 1
ATOM 1676 C C . MET A 1 214 ? -18.540 4.560 29.650 1.00 69.06 214 MET A C 1
ATOM 1678 O O . MET A 1 214 ? -19.673 4.722 30.094 1.00 69.06 214 MET A O 1
ATOM 1682 N N . LEU A 1 215 ? -17.543 4.140 30.432 1.00 71.06 215 LEU A N 1
ATOM 1683 C CA . LEU A 1 215 ? -17.732 3.866 31.861 1.00 71.06 215 LEU A CA 1
ATOM 1684 C C . LEU A 1 215 ? -18.111 5.123 32.650 1.00 71.06 215 LEU A C 1
ATOM 1686 O O . LEU A 1 215 ? -18.916 5.047 33.581 1.00 71.06 215 LEU A O 1
ATOM 1690 N N . ARG A 1 216 ? -17.549 6.277 32.278 1.00 69.38 216 ARG A N 1
ATOM 1691 C CA . ARG A 1 216 ? -17.883 7.562 32.890 1.00 69.38 216 ARG A CA 1
ATOM 1692 C C . ARG A 1 216 ? -19.318 7.979 32.563 1.00 69.38 216 ARG A C 1
ATOM 1694 O O . ARG A 1 216 ? -20.053 8.293 33.494 1.00 69.38 216 ARG A O 1
ATOM 1701 N N . GLU A 1 217 ? -19.732 7.906 31.298 1.00 71.50 217 GLU A N 1
ATOM 1702 C CA . GLU A 1 217 ? -21.113 8.183 30.873 1.00 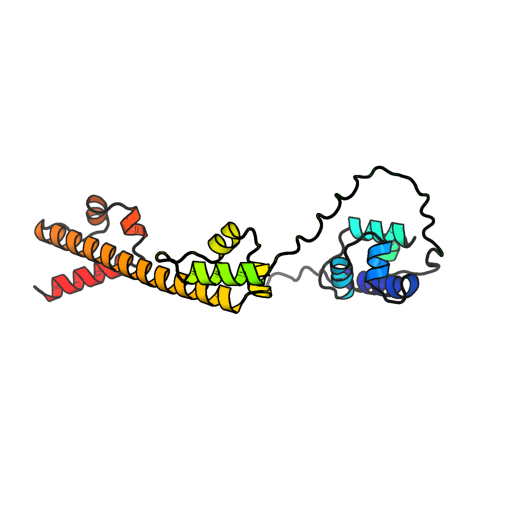71.50 217 GLU A CA 1
ATOM 1703 C C . GLU A 1 217 ? -22.119 7.272 31.589 1.00 71.50 217 GLU A C 1
ATOM 1705 O O . GLU A 1 217 ? -23.135 7.741 32.101 1.00 71.50 217 GLU A O 1
ATOM 1710 N N . ILE A 1 218 ? -21.825 5.970 31.681 1.00 70.31 218 ILE A N 1
ATOM 1711 C CA . ILE A 1 218 ? -22.701 5.007 32.360 1.00 70.31 218 ILE A CA 1
ATOM 1712 C C . ILE A 1 218 ? -22.813 5.348 33.849 1.00 70.31 218 ILE A C 1
ATOM 1714 O O . ILE A 1 218 ? -23.922 5.398 34.383 1.00 70.31 218 ILE A O 1
ATOM 1718 N N . ARG A 1 219 ? -21.695 5.660 34.515 1.00 68.69 219 ARG A N 1
ATOM 1719 C CA . ARG A 1 219 ? -21.696 6.085 35.921 1.00 68.69 219 ARG A CA 1
ATOM 1720 C C . ARG A 1 219 ? -22.504 7.369 36.132 1.00 68.69 219 ARG A C 1
ATOM 1722 O O . ARG A 1 219 ? -23.298 7.420 37.065 1.00 68.69 219 ARG A O 1
ATOM 1729 N N . GLU A 1 220 ? -22.333 8.376 35.279 1.00 70.56 220 GLU A N 1
ATOM 1730 C CA . GLU A 1 220 ? -23.098 9.631 35.338 1.00 70.56 220 GLU A CA 1
ATOM 1731 C C . GLU A 1 220 ? -24.605 9.380 35.116 1.00 70.56 220 GLU A C 1
ATOM 1733 O O . GLU A 1 220 ? -25.435 9.913 35.852 1.00 70.56 220 GLU A O 1
ATOM 1738 N N . SER A 1 221 ? -24.970 8.485 34.190 1.00 66.75 221 SER A N 1
ATOM 1739 C CA . SER A 1 221 ? -26.370 8.118 33.913 1.00 66.75 221 SER A CA 1
ATOM 1740 C C . SER A 1 221 ? -27.053 7.322 35.037 1.00 66.75 221 SER A C 1
ATOM 1742 O O . SER A 1 221 ? -28.268 7.420 35.207 1.00 66.75 221 SER A O 1
ATOM 1744 N N . LEU A 1 222 ? -26.286 6.549 35.814 1.00 63.81 222 LEU A N 1
ATOM 1745 C CA . LEU A 1 222 ? -26.783 5.787 36.964 1.00 63.81 222 LEU A CA 1
ATOM 1746 C C . LEU A 1 222 ? -26.944 6.673 38.206 1.00 63.81 222 LEU A C 1
ATOM 1748 O O . LEU A 1 222 ? -27.913 6.516 38.945 1.00 63.81 222 LEU A O 1
ATOM 1752 N N . VAL A 1 223 ? -26.039 7.637 38.405 1.00 59.28 223 VAL A N 1
ATOM 1753 C CA . VAL A 1 223 ? -26.112 8.607 39.511 1.00 59.28 223 VAL A CA 1
ATOM 1754 C C . VAL A 1 223 ? -27.238 9.625 39.295 1.00 59.28 223 VAL A C 1
ATOM 1756 O O . VAL A 1 223 ? -27.879 10.017 40.258 1.00 59.28 223 VAL A O 1
ATOM 1759 N N . GLY A 1 224 ? -27.544 10.006 38.048 1.00 51.97 224 GLY A N 1
ATOM 1760 C CA . GLY A 1 224 ? -28.659 10.912 37.727 1.00 51.97 224 GLY A CA 1
ATOM 1761 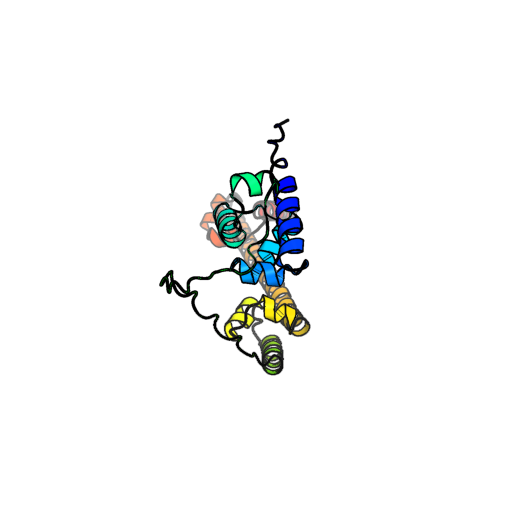C C . GLY A 1 224 ? -30.063 10.285 37.760 1.00 51.97 224 GLY A C 1
ATOM 1762 O O . GLY A 1 224 ? -31.040 10.988 37.515 1.00 51.97 224 GLY A O 1
ATOM 1763 N N . ARG A 1 225 ? -30.179 8.973 38.010 1.00 48.00 225 ARG A N 1
ATOM 1764 C CA . ARG A 1 225 ? -31.457 8.242 38.158 1.00 48.00 225 ARG A CA 1
ATOM 1765 C C . ARG A 1 225 ? -31.739 7.787 39.598 1.00 48.00 225 ARG A C 1
ATOM 1767 O O . ARG A 1 225 ? -32.725 7.082 39.807 1.00 48.00 225 ARG A O 1
ATOM 1774 N N . SER A 1 226 ? -30.867 8.143 40.543 1.00 41.69 226 SER A N 1
ATOM 1775 C CA . SER A 1 226 ? -31.070 7.962 41.990 1.00 41.69 226 SER A CA 1
ATOM 1776 C C . SER A 1 226 ? -31.605 9.253 42.596 1.00 41.69 226 SER A C 1
ATOM 1778 O O . SER A 1 226 ? -32.432 9.152 43.524 1.00 41.69 226 SER A O 1
#

Organism: NCBI:txid546114

pLDDT: mean 75.93, std 13.48, range [34.88, 89.62]